Protein 3KSX (pdb70)

Secondary structure (DSSP, 8-state):
----SEEEEEEETT-HHHHHHHHHTHHHHH-TTSEEEEEEESSHHHHHHHHHTTS-SEEEEESHHHHHHHHTT--EEEEEEE---GGGEEEEEETT-S--SGGGGTT-EEEE-TTSHHHHHHHHHHHHTT--GGGSEEEE--HHHHHHHHHTT--SEEEEETTHHHHHHHTTSEEEEEESTTS----EEEEEEHHHHHHTHHHHHHHHHHHHHHHHHHHHTHHHHHHHHHHHH---HHHHHHHHHT------BPPPHHHHHHHHHHHHHHHHTTSSSS----GGGB---

Structure (mmCIF, N/CA/C/O backbone):
data_3KSX
#
_entry.id   3KSX
#
_cell.length_a   31.042
_cell.length_b   86.446
_cell.length_c   47.015
_cell.angle_alpha   90.00
_cell.angle_beta   97.76
_cell.angle_gamma   90.00
#
_symmetry.space_group_name_H-M   'P 1 21 1'
#
loop_
_entity.id
_entity.type
_entity.pdbx_description
1 polymer 'Nitrate transport protein'
2 non-polymer '3[N-MORPHOLINO]PROPANE SULFONIC ACID'
3 non-polymer 'SULFATE ION'
4 water water
#
loop_
_atom_site.group_PDB
_atom_site.id
_atom_site.type_symbol
_atom_site.label_atom_id
_atom_site.label_alt_id
_atom_site.label_comp_id
_atom_site.label_asym_id
_atom_site.label_entity_id
_atom_site.label_seq_id
_atom_site.pdbx_PDB_ins_code
_atom_site.Cartn_x
_atom_site.Cartn_y
_atom_site.Cartn_z
_atom_site.occupancy
_atom_site.B_iso_or_equiv
_atom_site.auth_seq_id
_atom_site.auth_comp_id
_atom_site.auth_asym_id
_atom_site.auth_atom_id
_atom_site.pdbx_PDB_model_num
ATOM 1 N N . ALA A 1 25 ? 16.649 -21.564 28.017 1.00 58.68 25 ALA A N 1
ATOM 2 C CA . ALA A 1 25 ? 18.068 -21.247 27.674 1.00 58.47 25 ALA A CA 1
ATOM 3 C C . ALA A 1 25 ? 18.420 -19.726 27.643 1.00 58.12 25 ALA A C 1
ATOM 4 O O . ALA A 1 25 ? 17.824 -18.900 28.375 1.00 58.04 25 ALA A O 1
ATOM 6 N N . ALA A 1 26 ? 19.413 -19.397 26.809 1.00 57.06 26 ALA A N 1
ATOM 7 C CA . ALA A 1 26 ? 19.911 -18.033 26.570 1.00 55.33 26 ALA A CA 1
ATOM 8 C C . ALA A 1 26 ? 18.917 -17.109 25.796 1.00 53.72 26 ALA A C 1
ATOM 9 O O . ALA A 1 26 ? 17.784 -17.511 25.460 1.00 53.60 26 ALA A O 1
ATOM 11 N N . GLU A 1 27 ? 19.345 -15.856 25.596 1.00 51.05 27 GLU A N 1
ATOM 12 C CA . GLU A 1 27 ? 18.772 -14.906 24.637 1.00 47.82 27 GLU A CA 1
ATOM 13 C C . GLU A 1 27 ? 19.978 -14.472 23.805 1.00 45.14 27 GLU A C 1
ATOM 14 O O . GLU A 1 27 ? 21.118 -14.691 24.209 1.00 45.08 27 GLU A O 1
ATOM 20 N N . PRO A 1 28 ? 19.760 -13.885 22.631 1.00 41.97 28 PRO A N 1
ATOM 21 C CA . PRO A 1 28 ? 20.943 -13.650 21.808 1.00 40.03 28 PRO A CA 1
ATOM 22 C C . PRO A 1 28 ? 21.882 -12.587 22.347 1.00 38.16 28 PRO A C 1
ATOM 23 O O . PRO A 1 28 ? 21.479 -11.759 23.170 1.00 37.13 28 PRO A O 1
ATOM 27 N N . ALA A 1 29 ? 23.129 -12.619 21.867 1.00 36.15 29 ALA A N 1
ATOM 28 C CA . ALA A 1 29 ? 24.127 -11.617 22.231 1.00 34.72 29 ALA A CA 1
ATOM 29 C C . ALA A 1 29 ? 23.721 -10.247 21.661 1.00 34.33 29 ALA A C 1
ATOM 30 O O . ALA A 1 29 ? 23.950 -9.202 22.295 1.00 31.51 29 ALA A O 1
ATOM 32 N N . GLN A 1 30 ? 23.097 -10.257 20.478 1.00 33.10 30 GLN A N 1
ATOM 33 C CA . GLN A 1 30 ? 22.867 -9.011 19.773 1.00 31.68 30 GLN A CA 1
ATOM 34 C C . GLN A 1 30 ? 21.576 -9.118 18.913 1.00 31.07 30 GLN A C 1
ATOM 35 O O . GLN A 1 30 ? 21.223 -10.211 18.426 1.00 30.40 30 GLN A O 1
ATOM 41 N N . LEU A 1 31 ? 20.891 -7.986 18.742 1.00 28.85 31 LEU A N 1
ATOM 42 C CA . LEU A 1 31 ? 19.775 -7.886 17.799 1.00 27.51 31 LEU A CA 1
ATOM 43 C C . LEU A 1 31 ? 20.047 -6.631 16.997 1.00 27.17 31 LEU A C 1
ATOM 44 O O . LEU A 1 31 ? 19.944 -5.521 17.549 1.00 27.78 31 LEU A O 1
ATOM 49 N N . ARG A 1 32 ? 20.415 -6.778 15.721 1.00 24.97 32 ARG A N 1
ATOM 50 C CA . ARG A 1 32 ? 20.594 -5.647 14.846 1.00 23.99 32 ARG A CA 1
ATOM 51 C C . ARG A 1 32 ? 19.290 -5.578 14.056 1.00 23.27 32 ARG A C 1
ATOM 52 O O . ARG A 1 32 ? 19.017 -6.507 13.268 1.00 21.16 32 ARG A O 1
ATOM 60 N N . ILE A 1 33 ? 18.446 -4.587 14.406 1.00 22.19 33 ILE A N 1
ATOM 61 C CA . ILE A 1 33 ? 17.070 -4.499 13.875 1.00 22.50 33 ILE A CA 1
ATOM 62 C C . ILE A 1 33 ? 16.916 -3.299 12.930 1.00 22.17 33 ILE A C 1
ATOM 63 O O . ILE A 1 33 ? 17.345 -2.183 13.232 1.00 23.17 33 ILE A O 1
ATOM 68 N N . GLY A 1 34 ? 16.402 -3.531 11.731 1.00 22.13 34 GLY A N 1
ATOM 69 C CA . GLY A 1 34 ? 16.205 -2.442 10.831 1.00 20.20 34 GLY A CA 1
ATOM 70 C C . GLY A 1 34 ? 14.842 -1.778 10.958 1.00 22.90 34 GLY A C 1
ATOM 71 O O . GLY A 1 34 ? 13.833 -2.416 11.260 1.00 22.73 34 GLY A O 1
ATOM 72 N N . TYR A 1 35 ? 14.835 -0.473 10.689 1.00 22.35 35 TYR A N 1
ATOM 73 C CA . TYR A 1 35 ? 13.614 0.280 10.750 1.00 24.65 35 TYR A CA 1
ATOM 74 C C . TYR A 1 35 ? 13.657 1.436 9.751 1.00 24.54 35 TYR A C 1
ATOM 75 O O . TYR A 1 35 ? 14.699 1.681 9.171 1.00 24.83 35 TYR A O 1
ATOM 84 N N . GLN A 1 36 ? 12.482 2.029 9.499 1.00 23.83 36 GLN A N 1
ATOM 85 C CA . GLN A 1 36 ? 12.255 3.137 8.612 1.00 24.03 36 GLN A CA 1
ATOM 86 C C . GLN A 1 36 ? 11.742 4.247 9.512 1.00 25.38 36 GLN A C 1
ATOM 87 O O . GLN A 1 36 ? 10.844 4.013 10.297 1.00 27.91 36 GLN A O 1
ATOM 93 N N . LYS A 1 37 ? 12.333 5.434 9.398 1.00 27.94 37 LYS A N 1
ATOM 94 C CA . LYS A 1 37 ? 11.870 6.626 10.158 1.00 31.16 37 LYS A CA 1
ATOM 95 C C . LYS A 1 37 ? 10.384 6.938 9.988 1.00 32.96 37 LYS A C 1
ATOM 96 O O . LYS A 1 37 ? 9.721 7.432 10.933 1.00 34.28 37 LYS A O 1
ATOM 102 N N . ALA A 1 38 ? 9.830 6.623 8.832 1.00 32.60 38 ALA A N 1
ATOM 103 C CA . ALA A 1 38 ? 8.392 6.772 8.633 1.00 36.18 38 ALA A CA 1
ATOM 104 C C . ALA A 1 38 ? 7.488 6.082 9.656 1.00 37.32 38 ALA A C 1
ATOM 105 O O . ALA A 1 38 ? 6.340 6.537 9.910 1.00 38.66 38 ALA A O 1
ATOM 107 N N . VAL A 1 39 ? 7.964 4.963 10.208 1.00 37.05 39 VAL A N 1
ATOM 108 C CA . VAL A 1 39 ? 7.132 4.116 11.051 1.00 36.38 39 VAL A CA 1
ATOM 109 C C . VAL A 1 39 ? 7.315 4.684 12.436 1.00 36.30 39 VAL A C 1
ATOM 110 O O . VAL A 1 39 ? 8.285 4.313 13.146 1.00 35.90 39 VAL A O 1
ATOM 114 N N . SER A 1 40 ? 6.404 5.625 12.756 1.00 36.48 40 SER A N 1
ATOM 115 C CA . SER A 1 40 ? 6.303 6.334 14.034 1.00 37.16 40 SER A CA 1
ATOM 116 C C . SER A 1 40 ? 6.412 5.411 15.256 1.00 37.20 40 SER A C 1
ATOM 117 O O . SER A 1 40 ? 7.090 5.752 16.245 1.00 37.16 40 SER A O 1
ATOM 120 N N . SER A 1 41 ? 5.831 4.214 15.164 1.00 35.98 41 SER A N 1
ATOM 121 C CA . SER A 1 41 ? 5.908 3.323 16.339 1.00 36.43 41 SER A CA 1
ATOM 122 C C . SER A 1 41 ? 7.337 2.809 16.631 1.00 35.35 41 SER A C 1
ATOM 123 O O . SER A 1 41 ? 7.737 2.717 17.806 1.00 32.97 41 SER A O 1
ATOM 126 N N . LEU A 1 42 ? 8.128 2.564 15.566 1.00 34.58 42 LEU A N 1
ATOM 127 C CA . LEU A 1 42 ? 9.481 2.020 15.769 1.00 34.18 42 LEU A CA 1
ATOM 128 C C . LEU A 1 42 ? 10.403 3.099 16.239 1.00 33.03 42 LEU A C 1
ATOM 129 O O . LEU A 1 42 ? 11.324 2.848 17.039 1.00 31.97 42 LEU A O 1
ATOM 134 N N . VAL A 1 43 ? 10.205 4.304 15.691 1.00 34.02 43 VAL A N 1
ATOM 135 C CA . VAL A 1 43 ? 10.870 5.515 16.202 1.00 34.74 43 VAL A CA 1
ATOM 136 C C . VAL A 1 43 ? 10.604 5.661 17.708 1.00 35.24 43 VAL A C 1
ATOM 137 O O . VAL A 1 43 ? 11.562 5.896 18.482 1.00 34.65 43 VAL A O 1
ATOM 141 N N . LEU A 1 44 ? 9.345 5.499 18.149 1.00 34.19 44 LEU A N 1
ATOM 142 C CA . LEU A 1 44 ? 9.065 5.570 19.587 1.00 34.57 44 LEU A CA 1
ATOM 143 C C . LEU A 1 44 ? 9.710 4.443 20.360 1.00 34.34 44 LEU A C 1
ATOM 144 O O . LEU A 1 44 ? 10.276 4.694 21.417 1.00 35.39 44 LEU A O 1
ATOM 149 N N . ALA A 1 45 ? 9.601 3.217 19.856 1.00 33.60 45 ALA A N 1
ATOM 150 C CA . ALA A 1 45 ? 10.313 2.102 20.482 1.00 33.55 45 ALA A CA 1
ATOM 151 C C . ALA A 1 45 ? 11.794 2.387 20.630 1.00 32.44 45 ALA A C 1
ATOM 152 O O . ALA A 1 45 ? 12.350 2.164 21.682 1.00 34.51 45 ALA A O 1
ATOM 154 N N . LYS A 1 46 ? 12.424 2.876 19.573 1.00 33.14 46 LYS A N 1
ATOM 155 C CA . LYS A 1 46 ? 13.819 3.264 19.610 1.00 34.32 46 LYS A CA 1
ATOM 156 C C . LYS A 1 46 ? 14.053 4.325 20.709 1.00 35.16 46 LYS A C 1
ATOM 157 O O . LYS A 1 46 ? 14.882 4.121 21.599 1.00 34.90 46 LYS A O 1
ATOM 163 N N . GLN A 1 47 ? 13.304 5.421 20.698 1.00 36.31 47 GLN A N 1
ATOM 164 C CA . GLN A 1 47 ? 13.645 6.506 21.582 1.00 37.69 47 GLN A CA 1
ATOM 165 C C . GLN A 1 47 ? 13.315 6.174 23.029 1.00 36.55 47 GLN A C 1
ATOM 166 O O . GLN A 1 47 ? 14.050 6.624 23.946 1.00 38.53 47 GLN A O 1
ATOM 172 N N . HIS A 1 48 ? 12.268 5.381 23.233 1.00 35.44 48 HIS A N 1
ATOM 173 C CA . HIS A 1 48 ? 11.863 4.953 24.587 1.00 35.95 48 HIS A CA 1
ATOM 174 C C . HIS A 1 48 ? 12.645 3.798 25.165 1.00 33.36 48 HIS A C 1
ATOM 175 O O . HIS A 1 48 ? 12.429 3.385 26.334 1.00 33.42 48 HIS A O 1
ATOM 182 N N . ARG A 1 49 ? 13.531 3.259 24.344 1.00 31.99 49 ARG A N 1
ATOM 183 C CA . ARG A 1 49 ? 14.373 2.116 24.696 1.00 30.58 49 ARG A CA 1
ATOM 184 C C . ARG A 1 49 ? 13.588 0.917 25.206 1.00 31.18 49 ARG A C 1
ATOM 185 O O . ARG A 1 49 ? 13.999 0.300 26.151 1.00 30.55 49 ARG A O 1
ATOM 193 N N . LEU A 1 50 ? 12.487 0.574 24.540 1.00 29.37 50 LEU A N 1
ATOM 194 C CA . LEU A 1 50 ? 11.583 -0.516 24.994 1.00 29.74 50 LEU A CA 1
ATOM 195 C C . LEU A 1 50 ? 12.248 -1.885 24.959 1.00 29.54 50 LEU A C 1
ATOM 196 O O . LEU A 1 50 ? 12.041 -2.733 25.853 1.00 30.68 50 LEU A O 1
ATOM 201 N N . LEU A 1 51 ? 13.026 -2.103 23.921 1.00 28.18 51 LEU A N 1
ATOM 202 C CA . LEU A 1 51 ? 13.654 -3.406 23.711 1.00 27.92 51 LEU A CA 1
ATOM 203 C C . LEU A 1 51 ? 14.775 -3.532 24.726 1.00 28.80 51 LEU A C 1
ATOM 204 O O . LEU A 1 51 ? 14.949 -4.593 25.299 1.00 27.13 51 LEU A O 1
ATOM 209 N N . GLU A 1 52 ? 15.527 -2.448 24.911 1.00 29.67 52 GLU A N 1
ATOM 210 C CA . GLU A 1 52 ? 16.675 -2.442 25.835 1.00 30.35 52 GLU A CA 1
ATOM 211 C C . GLU A 1 52 ? 16.181 -2.675 27.224 1.00 31.21 52 GLU A C 1
ATOM 212 O O . GLU A 1 52 ? 16.711 -3.525 27.929 1.00 33.69 52 GLU A O 1
ATOM 218 N N . GLN A 1 53 ? 15.093 -2.037 27.589 1.00 31.71 53 GLN A N 1
ATOM 219 C CA . GLN A 1 53 ? 14.478 -2.325 28.875 1.00 33.83 53 GLN A CA 1
ATOM 220 C C . GLN A 1 53 ? 14.037 -3.780 29.053 1.00 33.93 53 GLN A C 1
ATOM 221 O O . GLN A 1 53 ? 14.217 -4.362 30.125 1.00 34.72 53 GLN A O 1
ATOM 227 N N . ARG A 1 54 ? 13.484 -4.385 28.003 1.00 33.13 54 ARG A N 1
ATOM 228 C CA . ARG A 1 54 ? 13.011 -5.765 28.056 1.00 32.17 54 ARG A CA 1
ATOM 229 C C . ARG A 1 54 ? 14.148 -6.843 28.033 1.00 32.36 54 ARG A C 1
ATOM 230 O O . ARG A 1 54 ? 14.045 -7.933 28.625 1.00 31.09 54 ARG A O 1
ATOM 238 N N . PHE A 1 55 ? 15.235 -6.546 27.367 1.00 31.68 55 PHE A N 1
ATOM 239 C CA . PHE A 1 55 ? 16.234 -7.553 27.093 1.00 32.78 55 PHE A CA 1
ATOM 240 C C . PHE A 1 55 ? 17.618 -7.010 27.475 1.00 32.57 55 PHE A C 1
ATOM 241 O O . PHE A 1 55 ? 18.442 -6.726 26.614 1.00 33.04 55 PHE A O 1
ATOM 249 N N . PRO A 1 56 ? 17.883 -6.888 28.786 1.00 33.20 56 PRO A N 1
ATOM 250 C CA . PRO A 1 56 ? 19.072 -6.270 29.322 1.00 33.17 56 PRO A CA 1
ATOM 251 C C . PRO A 1 56 ? 20.381 -6.987 28.935 1.00 32.91 56 PRO A C 1
ATOM 252 O O . PRO A 1 56 ? 21.436 -6.364 28.904 1.00 33.06 56 PRO A O 1
ATOM 256 N N . ARG A 1 57 ? 20.295 -8.282 28.645 1.00 33.35 57 ARG A N 1
ATOM 257 C CA . ARG A 1 57 ? 21.447 -9.077 28.235 1.00 34.57 57 ARG A CA 1
ATOM 258 C C . ARG A 1 57 ? 21.698 -9.125 26.696 1.00 34.64 57 ARG A C 1
ATOM 259 O O . ARG A 1 57 ? 22.558 -9.860 26.211 1.00 36.12 57 ARG A O 1
ATOM 267 N N . THR A 1 58 ? 20.938 -8.329 25.943 1.00 32.33 58 THR A N 1
ATOM 268 C CA . THR A 1 58 ? 21.033 -8.293 24.492 1.00 29.50 58 THR A CA 1
ATOM 269 C C . THR A 1 58 ? 21.405 -6.876 24.038 1.00 28.97 58 THR A C 1
ATOM 270 O O . THR A 1 58 ? 20.796 -5.882 24.450 1.00 29.10 58 THR A O 1
ATOM 274 N N . LYS A 1 59 ? 22.440 -6.760 23.224 1.00 28.44 59 LYS A N 1
ATOM 275 C CA . LYS A 1 59 ? 22.839 -5.463 22.687 1.00 28.90 59 LYS A CA 1
ATOM 276 C C . LYS A 1 59 ? 21.841 -5.199 21.555 1.00 30.28 59 LYS A C 1
ATOM 277 O O . LYS A 1 59 ? 21.785 -5.996 20.602 1.00 30.79 59 LYS A O 1
ATOM 283 N N . ILE A 1 60 ? 21.082 -4.118 21.665 1.00 29.53 60 ILE A N 1
ATOM 284 C CA . ILE A 1 60 ? 20.109 -3.768 20.628 1.00 29.13 60 ILE A CA 1
ATOM 285 C C . ILE A 1 60 ? 20.699 -2.667 19.832 1.00 30.08 60 ILE A C 1
ATOM 286 O O . ILE A 1 60 ? 21.079 -1.629 20.386 1.00 28.73 60 ILE A O 1
ATOM 291 N N . THR A 1 61 ? 20.763 -2.870 18.519 1.00 29.37 61 THR A N 1
ATOM 292 C CA . THR A 1 61 ? 21.270 -1.891 17.610 1.00 26.77 61 THR A CA 1
ATOM 293 C C . THR A 1 61 ? 20.216 -1.614 16.482 1.00 28.17 61 THR A C 1
ATOM 294 O O . THR A 1 61 ? 19.964 -2.486 15.595 1.00 26.51 61 THR A O 1
ATOM 298 N N . TRP A 1 62 ? 19.667 -0.395 16.503 1.00 27.91 62 TRP A N 1
ATOM 299 C CA . TRP A 1 62 ? 18.683 0.021 15.485 1.00 27.33 62 TRP A CA 1
ATOM 300 C C . TRP A 1 62 ? 19.425 0.578 14.310 1.00 27.24 62 TRP A C 1
ATOM 301 O O . TRP A 1 62 ? 20.339 1.382 14.473 1.00 29.07 62 TRP A O 1
ATOM 312 N N . VAL A 1 63 ? 19.011 0.223 13.109 1.00 24.61 63 VAL A N 1
ATOM 313 C CA . VAL A 1 63 ? 19.704 0.647 11.907 1.00 24.33 63 VAL A CA 1
ATOM 314 C C . VAL A 1 63 ? 18.621 1.196 10.968 1.00 24.55 63 VAL A C 1
ATOM 315 O O . VAL A 1 63 ? 17.733 0.471 10.547 1.00 24.33 63 VAL A O 1
ATOM 319 N N . GLU A 1 64 ? 18.706 2.486 10.608 1.00 24.00 64 GLU A N 1
ATOM 320 C CA . GLU A 1 64 ? 17.739 3.094 9.735 1.00 22.80 64 GLU A CA 1
ATOM 321 C C . GLU A 1 64 ? 17.953 2.857 8.225 1.00 24.82 64 GLU A C 1
ATOM 322 O O . GLU A 1 64 ? 19.110 2.870 7.778 1.00 23.86 64 GLU A O 1
ATOM 328 N N . PHE A 1 65 ? 16.859 2.628 7.473 1.00 22.40 65 PHE A N 1
ATOM 329 C CA . PHE A 1 65 ? 16.826 2.494 6.000 1.00 22.04 65 PHE A CA 1
ATOM 330 C C . PHE A 1 65 ? 15.850 3.486 5.401 1.00 21.78 65 PHE A C 1
ATOM 331 O O . PHE A 1 65 ? 14.828 3.835 6.075 1.00 22.15 65 PHE A O 1
ATOM 339 N N . PRO A 1 66 ? 16.137 3.971 4.153 1.00 21.77 66 PRO A N 1
ATOM 340 C CA . PRO A 1 66 ? 15.263 4.927 3.443 1.00 22.77 66 PRO A CA 1
ATOM 341 C C . PRO A 1 66 ? 13.856 4.360 3.150 1.00 22.00 66 PRO A C 1
ATOM 342 O O . PRO A 1 66 ? 12.871 5.085 3.201 1.00 22.96 66 PRO A O 1
ATOM 346 N N . ALA A 1 67 ? 13.786 3.061 2.931 1.00 21.86 67 ALA A N 1
ATOM 347 C CA . ALA A 1 67 ? 12.542 2.381 2.585 1.00 21.31 67 ALA A CA 1
ATOM 348 C C . ALA A 1 67 ? 12.788 0.873 2.711 1.00 20.35 67 ALA A C 1
ATOM 349 O O . ALA A 1 67 ? 13.836 0.440 3.141 1.00 20.53 67 ALA A O 1
ATOM 351 N N . GLY A 1 68 ? 11.765 0.077 2.390 1.00 20.62 68 GLY A N 1
ATOM 352 C CA . GLY A 1 68 ? 11.757 -1.389 2.621 1.00 20.28 68 GLY A CA 1
ATOM 353 C C . GLY A 1 68 ? 12.685 -2.206 1.766 1.00 22.29 68 GLY A C 1
ATOM 354 O O . GLY A 1 68 ? 13.319 -3.137 2.276 1.00 23.09 68 GLY A O 1
ATOM 355 N N . PRO A 1 69 ? 12.783 -1.896 0.444 1.00 21.13 69 PRO A N 1
ATOM 356 C CA . PRO A 1 69 ? 13.669 -2.696 -0.396 1.00 22.77 69 PRO A CA 1
ATOM 357 C C . PRO A 1 69 ? 15.147 -2.611 0.072 1.00 20.40 69 PRO A C 1
ATOM 358 O O . PRO A 1 69 ? 15.801 -3.596 0.080 1.00 21.03 69 PRO A O 1
ATOM 362 N N . GLN A 1 70 ? 15.526 -1.442 0.584 1.00 19.13 70 GLN A N 1
ATOM 363 C CA . GLN A 1 70 ? 16.860 -1.165 1.104 1.00 19.02 70 GLN A CA 1
ATOM 364 C C . GLN A 1 70 ? 17.135 -2.036 2.299 1.00 20.70 70 GLN A C 1
ATOM 365 O O . GLN A 1 70 ? 18.204 -2.712 2.385 1.00 21.90 70 GLN A O 1
ATOM 371 N N . LEU A 1 71 ? 16.152 -2.038 3.209 1.00 20.60 71 LEU A N 1
ATOM 372 C CA . LEU A 1 71 ? 16.138 -2.816 4.437 1.00 22.07 71 LEU A CA 1
ATOM 373 C C . LEU A 1 71 ? 16.180 -4.295 4.161 1.00 22.22 71 LEU A C 1
ATOM 374 O O . LEU A 1 71 ? 16.926 -5.009 4.848 1.00 21.02 71 LEU A O 1
ATOM 379 N N . LEU A 1 72 ? 15.441 -4.752 3.137 1.00 21.25 72 LEU A N 1
ATOM 380 C CA . LEU A 1 72 ? 15.567 -6.175 2.733 1.00 21.48 72 LEU A CA 1
ATOM 381 C C . LEU A 1 72 ? 16.910 -6.593 2.066 1.00 21.02 72 LEU A C 1
ATOM 382 O O . LEU A 1 72 ? 17.429 -7.713 2.278 1.00 22.31 72 LEU A O 1
ATOM 387 N N . GLU A 1 73 ? 17.535 -5.694 1.354 1.00 20.27 73 GLU A N 1
ATOM 388 C CA . GLU A 1 73 ? 18.807 -6.032 0.756 1.00 22.69 73 GLU A CA 1
ATOM 389 C C . GLU A 1 73 ? 19.802 -6.217 1.886 1.00 20.65 73 GLU A C 1
ATOM 390 O O . GLU A 1 73 ? 20.668 -7.080 1.818 1.00 20.05 73 GLU A O 1
ATOM 396 N N . ALA A 1 74 ? 19.712 -5.368 2.887 1.00 20.03 74 ALA A N 1
ATOM 397 C CA . ALA A 1 74 ? 20.554 -5.534 4.127 1.00 21.48 74 ALA A CA 1
ATOM 398 C C . ALA A 1 74 ? 20.249 -6.823 4.861 1.00 21.82 74 ALA A C 1
ATOM 399 O O . ALA A 1 74 ? 21.148 -7.470 5.403 1.00 21.50 74 ALA A O 1
ATOM 401 N N . LEU A 1 75 ? 18.983 -7.204 5.006 1.00 23.45 75 LEU A N 1
ATOM 402 C CA . LEU A 1 75 ? 18.704 -8.472 5.699 1.00 22.34 75 LEU A CA 1
ATOM 403 C C . LEU A 1 75 ? 19.351 -9.596 4.925 1.00 24.01 75 LEU A C 1
ATOM 404 O O . LEU A 1 75 ? 19.805 -10.596 5.546 1.00 23.59 75 LEU A O 1
ATOM 409 N N . ASN A 1 76 ? 19.395 -9.469 3.577 1.00 21.27 76 ASN A N 1
AT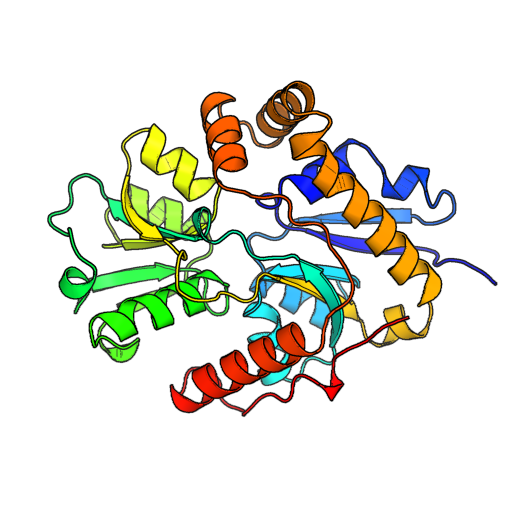OM 410 C CA . ASN A 1 76 ? 19.841 -10.598 2.768 1.00 24.04 76 ASN A CA 1
ATOM 411 C C . ASN A 1 76 ? 21.326 -10.811 2.914 1.00 23.38 76 ASN A C 1
ATOM 412 O O . ASN A 1 76 ? 21.791 -11.949 2.875 1.00 23.13 76 ASN A O 1
ATOM 417 N N . VAL A 1 77 ? 22.088 -9.718 3.054 1.00 22.24 77 VAL A N 1
ATOM 418 C CA . VAL A 1 77 ? 23.529 -9.836 3.310 1.00 24.41 77 VAL A CA 1
ATOM 419 C C . VAL A 1 77 ? 23.880 -9.959 4.799 1.00 25.41 77 VAL A C 1
ATOM 420 O O . VAL A 1 77 ? 25.072 -9.899 5.178 1.00 27.98 77 VAL A O 1
ATOM 424 N N . GLY A 1 78 ? 22.898 -10.113 5.680 1.00 23.67 78 GLY A N 1
ATOM 425 C CA . GLY A 1 78 ? 23.283 -10.182 7.118 1.00 21.78 78 GLY A CA 1
ATOM 426 C C . GLY A 1 78 ? 23.601 -8.928 7.935 1.00 23.80 78 GLY A C 1
ATOM 427 O O . GLY A 1 78 ? 24.046 -9.076 9.099 1.00 23.92 78 GLY A O 1
ATOM 428 N N . SER A 1 79 ? 23.356 -7.721 7.378 1.00 22.09 79 SER A N 1
ATOM 429 C CA . SER A 1 79 ? 23.648 -6.422 7.994 1.00 24.23 79 SER A CA 1
ATOM 430 C C . SER A 1 79 ? 22.656 -6.216 9.153 1.00 23.41 79 SER A C 1
ATOM 431 O O . SER A 1 79 ? 22.898 -5.422 10.057 1.00 24.69 79 SER A O 1
ATOM 434 N N . ILE A 1 80 ? 21.487 -6.847 9.045 1.00 22.77 80 ILE A N 1
ATOM 435 C CA . ILE A 1 80 ? 20.479 -6.848 10.126 1.00 20.21 80 ILE A CA 1
ATOM 436 C C . ILE A 1 80 ? 19.900 -8.258 10.130 1.00 21.74 80 ILE A C 1
ATOM 437 O O . ILE A 1 80 ? 20.042 -8.979 9.149 1.00 22.01 80 ILE A O 1
ATOM 442 N N . ASP A 1 81 ? 19.133 -8.598 11.134 1.00 19.86 81 ASP A N 1
ATOM 443 C CA A ASP A 1 81 ? 18.564 -9.922 11.258 0.50 21.11 81 ASP A CA 1
ATOM 444 C CA B ASP A 1 81 ? 18.570 -9.934 11.184 0.50 21.05 81 ASP A CA 1
ATOM 445 C C . ASP A 1 81 ? 17.043 -9.883 11.395 1.00 21.29 81 ASP A C 1
ATOM 446 O O . ASP A 1 81 ? 16.384 -10.914 11.346 1.00 21.06 81 ASP A O 1
ATOM 455 N N . LEU A 1 82 ? 16.499 -8.670 11.605 1.00 21.25 82 LEU A N 1
ATOM 456 C CA . LEU A 1 82 ? 15.082 -8.438 11.780 1.00 22.09 82 LEU A CA 1
ATOM 457 C C . LEU A 1 82 ? 14.752 -7.040 11.277 1.00 21.99 82 LEU A C 1
ATOM 458 O O . LEU A 1 82 ? 15.557 -6.103 11.487 1.00 21.63 82 LEU A O 1
ATOM 463 N N . GLY A 1 83 ? 13.606 -6.850 10.620 1.00 20.86 83 GLY A N 1
ATOM 464 C CA . GLY A 1 83 ? 13.263 -5.471 10.198 1.00 21.31 83 GLY A CA 1
ATOM 465 C C . GLY A 1 83 ? 11.831 -5.370 9.704 1.00 20.59 83 GLY A C 1
ATOM 466 O O . GLY A 1 83 ? 11.224 -6.398 9.366 1.00 22.41 83 GLY A O 1
ATOM 467 N N . GLY A 1 84 ? 11.282 -4.143 9.708 1.00 20.03 84 GLY A N 1
ATOM 468 C CA . GLY A 1 84 ? 9.904 -3.921 9.267 1.00 20.13 84 GLY A CA 1
ATOM 469 C C . GLY A 1 84 ? 9.814 -3.350 7.886 1.00 19.87 84 GLY A C 1
ATOM 470 O O . GLY A 1 84 ? 10.531 -2.374 7.543 1.00 18.57 84 GLY A O 1
ATOM 471 N N . ALA A 1 85 ? 8.882 -3.844 7.108 1.00 20.86 85 ALA A N 1
ATOM 472 C CA . ALA A 1 85 ? 8.729 -3.293 5.752 1.00 20.68 85 ALA A CA 1
ATOM 473 C C . ALA A 1 85 ? 7.299 -3.467 5.312 1.00 23.16 85 ALA A C 1
ATOM 474 O O . ALA A 1 85 ? 6.523 -4.197 5.973 1.00 23.56 85 ALA A O 1
ATOM 476 N N . GLY A 1 86 ? 6.989 -2.869 4.158 1.00 22.20 86 GLY A N 1
ATOM 477 C CA . GLY A 1 86 ? 5.703 -3.035 3.407 1.00 20.85 86 GLY A CA 1
ATOM 478 C C . GLY A 1 86 ? 5.442 -4.473 2.937 1.00 21.72 86 GLY A C 1
ATOM 479 O O . GLY A 1 86 ? 6.242 -5.356 3.115 1.00 20.73 86 GLY A O 1
ATOM 480 N N . ASP A 1 87 ? 4.335 -4.691 2.247 1.00 22.34 87 ASP A N 1
ATOM 481 C CA . ASP A 1 87 ? 3.986 -6.030 1.833 1.00 22.07 87 ASP A CA 1
ATOM 482 C C . ASP A 1 87 ? 4.828 -6.439 0.588 1.00 21.26 87 ASP A C 1
ATOM 483 O O . ASP A 1 87 ? 5.217 -7.607 0.385 1.00 20.58 87 ASP A O 1
ATOM 488 N N . ILE A 1 88 ? 5.200 -5.451 -0.221 1.00 20.41 88 ILE A N 1
ATOM 489 C CA . ILE A 1 88 ? 5.956 -5.717 -1.483 1.00 20.20 88 ILE A CA 1
ATOM 490 C C . ILE A 1 88 ? 7.449 -6.016 -1.385 1.00 21.22 88 ILE A C 1
ATOM 491 O O . ILE A 1 88 ? 7.943 -6.918 -2.162 1.00 18.65 88 ILE A O 1
ATOM 496 N N . PRO A 1 89 ? 8.177 -5.328 -0.465 1.00 19.35 89 PRO A N 1
ATOM 497 C CA . PRO A 1 89 ? 9.634 -5.595 -0.416 1.00 20.90 89 PRO A CA 1
ATOM 498 C C . PRO A 1 89 ? 10.017 -7.095 -0.262 1.00 19.76 89 PRO A C 1
ATOM 499 O O . PRO A 1 89 ? 10.872 -7.597 -1.040 1.00 19.59 89 PRO A O 1
ATOM 503 N N . PRO A 1 90 ? 9.358 -7.830 0.654 1.00 20.69 90 PRO A N 1
ATOM 504 C CA . PRO A 1 90 ? 9.723 -9.221 0.778 1.00 22.18 90 PRO A CA 1
ATOM 505 C C . PRO A 1 90 ? 9.433 -10.066 -0.440 1.00 22.06 90 PRO A C 1
ATOM 506 O O . PRO A 1 90 ? 10.126 -11.052 -0.656 1.00 25.06 90 PRO A O 1
ATOM 510 N N . LEU A 1 91 ? 8.410 -9.703 -1.227 1.00 21.81 91 LEU A N 1
ATOM 511 C CA . LEU A 1 91 ? 8.084 -10.418 -2.451 1.00 22.34 91 LEU A CA 1
ATOM 512 C C . LEU A 1 91 ? 9.245 -10.227 -3.430 1.00 23.14 91 LEU A C 1
ATOM 513 O O . LEU A 1 91 ? 9.728 -11.157 -4.089 1.00 22.87 91 LEU A O 1
ATOM 518 N N . PHE A 1 92 ? 9.715 -8.991 -3.518 1.00 23.59 92 PHE A N 1
ATOM 519 C CA . PHE A 1 92 ? 10.858 -8.772 -4.420 1.00 24.05 92 PHE A CA 1
ATOM 520 C C . PHE A 1 92 ? 12.076 -9.476 -3.902 1.00 25.75 92 PHE A C 1
ATOM 521 O O . PHE A 1 92 ? 12.801 -9.987 -4.676 1.00 25.47 92 PHE A O 1
ATOM 529 N N . ALA A 1 93 ? 12.347 -9.456 -2.593 1.00 24.18 93 ALA A N 1
ATOM 530 C CA . ALA A 1 93 ? 13.483 -10.216 -2.021 1.00 25.48 93 ALA A CA 1
ATOM 531 C C . ALA A 1 93 ? 13.427 -11.735 -2.235 1.00 26.33 93 ALA A C 1
ATOM 532 O O . ALA A 1 93 ? 14.423 -12.305 -2.681 1.00 27.03 93 ALA A O 1
ATOM 534 N N . GLN A 1 94 ? 12.266 -12.378 -1.961 1.00 25.02 94 GLN A N 1
ATOM 535 C CA . GLN A 1 94 ? 12.005 -13.800 -2.305 1.00 25.73 94 GLN A CA 1
ATOM 536 C C . GLN A 1 94 ? 12.227 -14.080 -3.778 1.00 27.18 94 GLN A C 1
ATOM 537 O O . GLN A 1 94 ? 12.912 -15.075 -4.141 1.00 27.36 94 GLN A O 1
ATOM 543 N N . ALA A 1 95 ? 11.676 -13.258 -4.663 1.00 27.43 95 ALA A N 1
ATOM 544 C CA . ALA A 1 95 ? 11.910 -13.427 -6.099 1.00 28.83 95 ALA A CA 1
ATOM 545 C C . ALA A 1 95 ? 13.380 -13.451 -6.508 1.00 31.48 95 ALA A C 1
ATOM 546 O O . ALA A 1 95 ? 13.761 -14.110 -7.503 1.00 31.70 95 ALA A O 1
ATOM 548 N N . ALA A 1 96 ? 14.203 -12.700 -5.783 1.00 32.95 96 ALA A N 1
ATOM 549 C CA . ALA A 1 96 ? 15.625 -12.631 -6.080 1.00 33.18 96 ALA A CA 1
ATOM 550 C C . ALA A 1 96 ? 16.373 -13.767 -5.391 1.00 33.71 96 ALA A C 1
ATOM 551 O O . ALA A 1 96 ? 17.581 -13.803 -5.497 1.00 34.72 96 ALA A O 1
ATOM 553 N N . GLY A 1 97 ? 15.658 -14.665 -4.673 1.00 34.15 97 GLY A N 1
ATOM 554 C CA . GLY A 1 97 ? 16.236 -15.808 -3.925 1.00 34.44 97 GLY A CA 1
ATOM 555 C C . GLY A 1 97 ? 16.572 -15.679 -2.429 1.00 34.90 97 GLY A C 1
ATOM 556 O O . GLY A 1 97 ? 17.276 -16.534 -1.864 1.00 35.46 97 GLY A O 1
ATOM 557 N N . ALA A 1 98 ? 16.092 -14.622 -1.769 1.00 33.76 98 A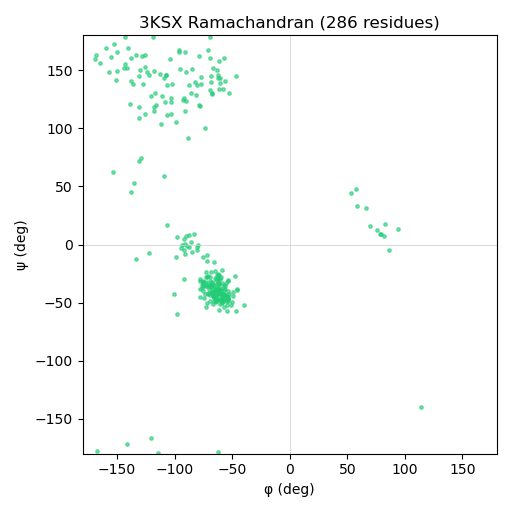LA A N 1
ATOM 558 C CA . ALA A 1 98 ? 16.356 -14.384 -0.331 1.00 33.52 98 ALA A CA 1
ATOM 559 C C . ALA A 1 98 ? 15.631 -15.449 0.494 1.00 34.33 98 ALA A C 1
ATOM 560 O O . ALA A 1 98 ? 14.519 -15.790 0.159 1.00 34.90 98 ALA A O 1
ATOM 562 N N . ASP A 1 99 ? 16.217 -15.879 1.611 1.00 34.42 99 ASP A N 1
ATOM 563 C CA . ASP A 1 99 ? 15.674 -16.943 2.448 1.00 35.05 99 ASP A CA 1
ATOM 564 C C . ASP A 1 99 ? 15.146 -16.381 3.753 1.00 35.08 99 ASP A C 1
ATOM 565 O O . ASP A 1 99 ? 15.603 -16.738 4.865 1.00 38.13 99 ASP A O 1
ATOM 570 N N . LEU A 1 100 ? 14.207 -15.476 3.622 1.00 30.86 100 LEU A N 1
ATOM 571 C CA . LEU A 1 100 ? 13.674 -14.776 4.767 1.00 27.05 100 LEU A CA 1
ATOM 572 C C . LEU A 1 100 ? 12.482 -15.499 5.343 1.00 24.05 100 LEU A C 1
ATOM 573 O O . LEU A 1 100 ? 11.889 -16.347 4.671 1.00 25.94 100 LEU A O 1
ATOM 578 N N . LEU A 1 101 ? 12.085 -15.125 6.573 1.00 22.82 101 LEU A N 1
ATOM 579 C CA . LEU A 1 101 ? 10.843 -15.549 7.112 1.00 21.68 101 LEU A CA 1
ATOM 580 C C . LEU A 1 101 ? 9.954 -14.316 7.371 1.00 21.25 101 LEU A C 1
ATOM 581 O O . LEU A 1 101 ? 10.485 -13.270 7.702 1.00 23.12 101 LEU A O 1
ATOM 586 N N . TYR A 1 102 ? 8.630 -14.477 7.259 1.00 20.70 102 TYR A N 1
ATOM 587 C CA . TYR A 1 102 ? 7.650 -13.480 7.740 1.00 19.92 102 TYR A CA 1
ATOM 588 C C . TYR A 1 102 ? 7.376 -13.894 9.160 1.00 19.83 102 TYR A C 1
ATOM 589 O O . TYR A 1 102 ? 6.911 -14.998 9.350 1.00 22.01 102 TYR A O 1
ATOM 598 N N . VAL A 1 103 ? 7.568 -13.017 10.158 1.00 19.25 103 VAL A N 1
ATOM 599 C CA . VAL A 1 103 ? 7.463 -13.444 11.546 1.00 20.77 103 VAL A CA 1
ATOM 600 C C . VAL A 1 103 ? 6.375 -12.575 12.255 1.00 21.21 103 VAL A C 1
ATOM 601 O O . VAL A 1 103 ? 5.989 -12.797 13.415 1.00 23.69 103 VAL A O 1
ATOM 605 N N . GLY A 1 104 ? 5.883 -11.572 11.559 1.00 23.56 104 GLY A N 1
ATOM 606 C CA . GLY A 1 104 ? 4.870 -10.726 12.142 1.00 21.60 104 GLY A CA 1
ATOM 607 C C . GLY A 1 104 ? 4.166 -9.883 11.111 1.00 24.48 104 GLY A C 1
ATOM 608 O O . GLY A 1 104 ? 4.701 -9.667 10.008 1.00 21.47 104 GLY A O 1
ATOM 609 N N . TRP A 1 105 ? 2.941 -9.467 11.442 1.00 21.69 105 TRP A N 1
ATOM 610 C CA . TRP A 1 105 ? 2.088 -8.741 10.459 1.00 23.57 105 TRP A CA 1
ATOM 611 C C . TRP A 1 105 ? 1.589 -7.438 11.037 1.00 23.80 105 TRP A C 1
ATOM 612 O O . TRP A 1 105 ? 1.195 -7.424 12.220 1.00 23.33 105 TRP A O 1
ATOM 623 N N . VAL A 1 106 ? 1.612 -6.380 10.206 1.00 23.87 106 VAL A N 1
ATOM 624 C CA . VAL A 1 106 ? 1.338 -5.020 10.605 1.00 25.17 106 VAL A CA 1
ATOM 625 C C . VAL A 1 106 ? 0.092 -4.656 9.777 1.00 23.54 106 VAL A C 1
ATOM 626 O O . VAL A 1 106 ? 0.143 -4.662 8.544 1.00 23.40 106 VAL A O 1
ATOM 630 N N . PRO A 1 107 ? -1.050 -4.407 10.423 1.00 24.60 107 PRO A N 1
ATOM 631 C CA . PRO A 1 107 ? -2.214 -4.090 9.607 1.00 24.48 107 PRO A CA 1
ATOM 632 C C . PRO A 1 107 ? -2.080 -2.813 8.723 1.00 24.50 107 PRO A C 1
ATOM 633 O O . PRO A 1 107 ? -1.220 -1.937 8.948 1.00 21.74 107 PRO A O 1
ATOM 637 N N . PRO A 1 108 ? -2.884 -2.737 7.665 1.00 24.09 108 PRO A N 1
ATOM 638 C CA . PRO A 1 108 ? -2.558 -1.678 6.724 1.00 22.90 108 PRO A CA 1
ATOM 639 C C . PRO A 1 108 ? -3.028 -0.285 7.166 1.00 24.66 108 PRO A C 1
ATOM 640 O O . PRO A 1 108 ? -3.877 -0.129 8.071 1.00 22.89 108 PRO A O 1
ATOM 644 N N . THR A 1 109 ? -2.458 0.732 6.548 1.00 21.83 109 THR A N 1
ATOM 645 C CA . THR A 1 109 ? -2.802 2.143 6.832 1.00 24.80 109 THR A CA 1
ATOM 646 C C . THR A 1 109 ? -3.104 2.844 5.521 1.00 23.41 109 THR A C 1
ATOM 647 O O . THR A 1 109 ? -2.256 3.583 4.962 1.00 24.55 109 THR A O 1
ATOM 651 N N . PRO A 1 110 ? -4.304 2.560 4.931 1.00 25.18 110 PRO A N 1
ATOM 652 C CA . PRO A 1 110 ? -4.498 2.868 3.554 1.00 23.95 110 PRO A CA 1
ATOM 653 C C . PRO A 1 110 ? -4.550 4.378 3.308 1.00 24.63 110 PRO A C 1
ATOM 654 O O . PRO A 1 110 ? -4.238 4.843 2.219 1.00 23.07 110 PRO A O 1
ATOM 658 N N . LYS A 1 111 ? -4.974 5.161 4.289 1.00 23.88 111 LYS A N 1
ATOM 659 C CA . LYS A 1 111 ? -5.006 6.605 4.106 1.00 26.05 111 LYS A CA 1
ATOM 660 C C . LYS A 1 111 ? -3.612 7.198 4.004 1.00 25.73 111 LYS A C 1
ATOM 661 O O . LYS A 1 111 ? -3.423 8.297 3.430 1.00 28.54 111 LYS A O 1
ATOM 667 N N . ALA A 1 112 ? -2.633 6.485 4.552 1.00 24.95 112 ALA A N 1
ATOM 668 C CA . ALA A 1 112 ? -1.280 6.933 4.601 1.00 25.56 112 ALA A CA 1
ATOM 669 C C . ALA A 1 112 ? -0.505 6.497 3.340 1.00 26.08 112 ALA A C 1
ATOM 670 O O . ALA A 1 112 ? 0.694 6.723 3.286 1.00 27.53 112 ALA A O 1
ATOM 672 N N . GLU A 1 113 ? -1.138 5.768 2.392 1.00 24.32 113 GLU A N 1
ATOM 673 C CA . GLU A 1 113 ? -0.466 5.397 1.126 1.00 24.68 113 GLU A CA 1
ATOM 674 C C . GLU A 1 113 ? -1.104 6.214 0.022 1.00 23.63 113 GLU A C 1
ATOM 675 O O . GLU A 1 113 ? -2.298 6.070 -0.201 1.00 23.55 113 GLU A O 1
ATOM 681 N N . THR A 1 114 ? -0.312 6.999 -0.707 1.00 22.18 114 THR A N 1
ATOM 682 C CA . THR A 1 114 ? -0.896 8.041 -1.583 1.00 22.44 114 THR A CA 1
ATOM 683 C C . THR A 1 114 ? -0.174 8.200 -2.935 1.00 23.32 114 THR A C 1
ATOM 684 O O . THR A 1 114 ? 1.020 7.954 -3.003 1.00 25.09 114 THR A O 1
ATOM 688 N N . ILE A 1 115 ? -0.904 8.638 -3.971 1.00 21.43 115 ILE A N 1
ATOM 689 C CA . ILE A 1 115 ? -0.367 9.224 -5.146 1.00 21.76 115 ILE A CA 1
ATOM 690 C C . ILE A 1 115 ? -0.588 10.736 -5.015 1.00 21.64 115 ILE A C 1
ATOM 691 O O . ILE A 1 115 ? -1.762 11.188 -4.873 1.00 18.81 115 ILE A O 1
ATOM 696 N N . LEU A 1 116 ? 0.538 11.461 -5.091 1.00 21.17 116 LEU A N 1
ATOM 697 C CA . LEU A 1 116 ? 0.606 12.920 -4.985 1.00 19.71 116 LEU A CA 1
ATOM 698 C C . LEU A 1 116 ? 0.893 13.497 -6.367 1.00 20.16 116 LEU A C 1
ATOM 699 O O . LEU A 1 116 ? 1.617 12.873 -7.173 1.00 20.70 116 LEU A O 1
ATOM 704 N N . VAL A 1 117 ? 0.347 14.669 -6.656 1.00 19.50 117 VAL A N 1
ATOM 705 C CA . VAL A 1 117 ? 0.753 15.458 -7.785 1.00 19.18 117 VAL A CA 1
ATOM 706 C C . VAL A 1 117 ? 1.130 16.841 -7.301 1.00 20.63 117 VAL A C 1
ATOM 707 O O . VAL A 1 117 ? 0.612 17.319 -6.202 1.00 21.54 117 VAL A O 1
ATOM 711 N N . PRO A 1 118 ? 2.018 17.500 -8.050 1.00 22.28 118 PRO A N 1
ATOM 712 C CA . PRO A 1 118 ? 2.316 18.889 -7.705 1.00 21.89 118 PRO A CA 1
ATOM 713 C C . PRO A 1 118 ? 0.986 19.654 -7.702 1.00 24.31 118 PRO A C 1
ATOM 714 O O . PRO A 1 118 ? 0.114 19.426 -8.563 1.00 24.12 118 PRO A O 1
ATOM 718 N N . SER A 1 119 ? 0.859 20.546 -6.741 1.00 24.27 119 SER A N 1
ATOM 719 C CA . SER A 1 119 ? -0.393 21.314 -6.559 1.00 26.87 119 SER A CA 1
ATOM 720 C C . SER A 1 119 ? -0.698 22.167 -7.802 1.00 26.41 119 SER A C 1
ATOM 721 O O . SER A 1 119 ? -1.857 22.311 -8.202 1.00 26.84 119 SER A O 1
ATOM 724 N N . LYS A 1 120 ? 0.348 22.603 -8.529 1.00 26.64 120 LYS A N 1
ATOM 725 C CA . LYS A 1 120 ? 0.102 23.412 -9.704 1.00 27.53 120 LYS A CA 1
ATOM 726 C C . LYS A 1 120 ? -0.396 22.667 -10.913 1.00 25.97 120 LYS A C 1
ATOM 727 O O . LYS A 1 120 ? -0.752 23.272 -11.919 1.00 27.39 120 LYS A O 1
ATOM 733 N N . SER A 1 121 ? -0.339 21.350 -10.844 1.00 25.86 121 SER A N 1
ATOM 734 C CA . SER A 1 121 ? -0.636 20.463 -11.935 1.00 25.83 121 SER A CA 1
ATOM 735 C C . SER A 1 121 ? -2.054 20.492 -12.471 1.00 24.76 121 SER A C 1
ATOM 736 O O . SER A 1 121 ? -3.039 20.728 -11.708 1.00 26.17 121 SER A O 1
ATOM 739 N N . ALA A 1 122 ? -2.182 20.192 -13.763 1.00 25.03 122 ALA A N 1
ATOM 740 C CA . ALA A 1 122 ? -3.499 19.954 -14.384 1.00 27.48 122 ALA A CA 1
ATOM 741 C C . ALA A 1 122 ? -4.039 18.559 -14.120 1.00 28.23 122 ALA A C 1
ATOM 742 O O . ALA A 1 122 ? -5.167 18.225 -14.599 1.00 30.14 122 ALA A O 1
ATOM 744 N N . LEU A 1 123 ? -3.294 17.714 -13.396 1.00 25.58 123 LEU A N 1
ATOM 745 C CA . LEU A 1 123 ? -3.797 16.337 -13.187 1.00 25.75 123 LEU A CA 1
ATOM 746 C C . LEU A 1 123 ? -4.803 16.290 -12.073 1.00 26.48 123 LEU A C 1
ATOM 747 O O . LEU A 1 123 ? -4.518 16.792 -10.999 1.00 27.36 123 LEU A O 1
ATOM 752 N N . ARG A 1 124 ? -5.986 15.701 -12.322 1.00 26.73 124 ARG A N 1
ATOM 753 C CA . ARG A 1 124 ? -7.053 15.693 -11.290 1.00 27.65 124 ARG A CA 1
ATOM 754 C C . ARG A 1 124 ? -7.737 14.373 -11.071 1.00 28.34 124 ARG A C 1
ATOM 755 O O . ARG A 1 124 ? -8.490 14.201 -10.095 1.00 27.34 124 ARG A O 1
ATOM 763 N N . THR A 1 125 ? -7.478 13.464 -11.992 1.00 27.48 125 THR A N 1
ATOM 764 C CA . THR A 1 125 ? -8.003 12.130 -11.855 1.00 28.52 125 THR A CA 1
ATOM 765 C C . THR A 1 125 ? -6.877 11.112 -12.146 1.00 27.80 125 THR A C 1
ATOM 766 O O . THR A 1 125 ? -5.850 11.448 -12.789 1.00 27.39 125 THR A O 1
ATOM 770 N N . VAL A 1 126 ? -7.115 9.874 -11.720 1.00 26.98 126 VAL A N 1
ATOM 771 C CA . VAL A 1 126 ? -6.176 8.787 -12.030 1.00 25.75 126 VAL A CA 1
ATOM 772 C C . VAL A 1 126 ? -6.021 8.634 -13.541 1.00 25.78 126 VAL A C 1
ATOM 773 O O . VAL A 1 126 ? -4.921 8.410 -14.013 1.00 24.26 126 VAL A O 1
ATOM 777 N N . ALA A 1 127 ? -7.090 8.807 -14.330 1.00 27.03 127 ALA A N 1
ATOM 778 C CA . ALA A 1 127 ? -6.965 8.630 -15.761 1.00 27.59 127 ALA A CA 1
ATOM 779 C C . ALA A 1 127 ? -5.989 9.581 -16.363 1.00 27.45 127 ALA A C 1
ATOM 780 O O . ALA A 1 127 ? -5.282 9.241 -17.349 1.00 28.65 127 ALA A O 1
ATOM 782 N N . ASP A 1 128 ? -5.860 10.751 -15.740 1.00 28.45 128 ASP A N 1
ATOM 783 C CA . ASP A 1 128 ? -4.925 11.771 -16.214 1.00 28.36 128 ASP A CA 1
ATOM 784 C C . ASP A 1 128 ? -3.435 11.369 -16.097 1.00 26.68 128 ASP A C 1
ATOM 785 O O . ASP A 1 128 ? -2.552 12.000 -16.696 1.00 27.95 128 ASP A O 1
ATOM 790 N N . LEU A 1 129 ? -3.125 10.325 -15.335 1.00 27.37 129 LEU A N 1
ATOM 791 C CA . LEU A 1 129 ? -1.743 9.759 -15.243 1.00 27.38 129 LEU A CA 1
ATOM 792 C C . LEU A 1 129 ? -1.267 9.002 -16.493 1.00 27.01 129 LEU A C 1
ATOM 793 O O . LEU A 1 129 ? -0.074 8.794 -16.645 1.00 27.60 129 LEU A O 1
ATOM 798 N N . LYS A 1 130 ? -2.154 8.649 -17.415 1.00 27.44 130 LYS A N 1
ATOM 799 C CA . LYS A 1 130 ? -1.669 7.974 -18.628 1.00 27.81 130 LYS A CA 1
ATOM 800 C C . LYS A 1 130 ? -0.562 8.839 -19.236 1.00 25.72 130 LYS A C 1
ATOM 801 O O . LYS A 1 130 ? -0.716 10.077 -19.453 1.00 27.26 130 LYS A O 1
ATOM 807 N N . GLY A 1 131 ? 0.561 8.193 -19.531 1.00 26.65 131 GLY A N 1
ATOM 808 C CA . GLY A 1 131 ? 1.652 8.854 -20.223 1.00 24.64 131 GLY A CA 1
ATOM 809 C C . GLY A 1 131 ? 2.536 9.751 -19.399 1.00 26.58 131 GLY A C 1
ATOM 810 O O . GLY A 1 131 ? 3.473 10.395 -19.947 1.00 27.16 131 GLY A O 1
ATOM 811 N N . LYS A 1 132 ? 2.362 9.730 -18.083 1.00 24.39 132 LYS A N 1
ATOM 812 C CA . LYS A 1 132 ? 3.099 10.618 -17.191 1.00 26.13 132 LYS A CA 1
ATOM 813 C C . LYS A 1 132 ? 4.242 9.886 -16.438 1.00 25.90 132 LYS A C 1
ATOM 814 O O . LYS A 1 132 ? 4.213 8.664 -16.291 1.00 26.19 132 LYS A O 1
ATOM 820 N N . ARG A 1 133 ? 5.200 10.679 -15.960 1.00 25.02 133 ARG A N 1
ATOM 821 C CA . ARG A 1 133 ? 6.401 10.224 -15.257 1.00 24.41 133 ARG A CA 1
ATOM 822 C C . ARG A 1 133 ? 6.044 10.220 -13.790 1.00 24.16 133 ARG A C 1
ATOM 823 O O . ARG A 1 133 ? 5.742 11.253 -13.223 1.00 24.72 133 ARG A O 1
ATOM 831 N N . ILE A 1 134 ? 6.033 9.025 -13.226 1.00 24.11 134 ILE A N 1
ATOM 832 C CA . ILE A 1 134 ? 5.634 8.817 -11.833 1.00 22.04 134 ILE A CA 1
ATOM 833 C C . ILE A 1 134 ? 6.794 8.245 -11.019 1.00 22.89 134 ILE A C 1
ATOM 834 O O . ILE A 1 134 ? 7.279 7.130 -11.316 1.00 23.29 134 ILE A O 1
ATOM 839 N N . ALA A 1 135 ? 7.240 8.974 -10.007 1.00 20.93 135 ALA A N 1
ATOM 840 C CA . ALA A 1 135 ? 8.324 8.597 -9.080 1.00 19.28 135 ALA A CA 1
ATOM 841 C C . ALA A 1 135 ? 7.765 7.637 -8.017 1.00 20.80 135 ALA A C 1
ATOM 842 O O . ALA A 1 135 ? 6.667 7.868 -7.460 1.00 20.51 135 ALA A O 1
ATOM 844 N N . PHE A 1 136 ? 8.517 6.597 -7.702 1.00 20.18 136 PHE A N 1
ATOM 845 C CA . PHE A 1 136 ? 8.194 5.741 -6.503 1.00 20.06 136 PHE A CA 1
ATOM 846 C C . PHE A 1 136 ? 9.354 4.832 -6.232 1.00 20.87 136 PHE A C 1
ATOM 847 O O . PHE A 1 136 ? 10.180 4.594 -7.119 1.00 22.97 136 PHE A O 1
ATOM 855 N N . GLN A 1 137 ? 9.389 4.278 -5.030 1.00 21.06 137 GLN A N 1
ATOM 856 C CA . GLN A 1 137 ? 10.417 3.277 -4.742 1.00 21.02 137 GLN A CA 1
ATOM 857 C C . GLN A 1 137 ? 10.020 1.939 -5.334 1.00 21.88 137 GLN A C 1
ATOM 858 O O . GLN A 1 137 ? 8.992 1.376 -4.987 1.00 21.03 137 GLN A O 1
ATOM 864 N N . LYS A 1 138 ? 10.850 1.422 -6.230 1.00 20.73 138 LYS A N 1
ATOM 865 C CA . LYS A 1 138 ? 10.591 0.116 -6.865 1.00 22.38 138 LYS A CA 1
ATOM 866 C C . LYS A 1 138 ? 10.472 -0.969 -5.785 1.00 21.17 138 LYS A C 1
ATOM 867 O O . LYS A 1 138 ? 11.330 -1.050 -4.896 1.00 23.04 138 LYS A O 1
ATOM 873 N N . GLY A 1 139 ? 9.452 -1.826 -5.893 1.00 22.24 139 GLY A N 1
ATOM 874 C CA . GLY A 1 139 ? 9.350 -2.963 -4.990 1.00 21.75 139 GLY A CA 1
ATOM 875 C C . GLY A 1 139 ? 8.864 -2.497 -3.602 1.00 21.36 139 GLY A C 1
ATOM 876 O O . GLY A 1 139 ? 8.912 -3.265 -2.660 1.00 20.84 139 GLY A O 1
ATOM 877 N N . SER A 1 140 ? 8.382 -1.256 -3.486 1.00 22.58 140 SER A N 1
ATOM 878 C CA . SER A 1 140 ? 7.794 -0.748 -2.180 1.00 21.26 140 SER A CA 1
ATOM 879 C C . SER A 1 140 ? 6.272 -0.874 -2.156 1.00 20.82 140 SER A C 1
ATOM 880 O O . SER A 1 140 ? 5.624 -1.183 -3.152 1.00 19.87 140 SER A O 1
ATOM 883 N N . SER A 1 141 ? 5.650 -0.740 -0.977 1.00 18.26 141 SER A N 1
ATOM 884 C CA . SER A 1 141 ? 4.180 -0.644 -0.964 1.00 21.30 141 SER A CA 1
ATOM 885 C C . SER A 1 141 ? 3.531 0.337 -1.956 1.00 21.33 141 SER A C 1
ATOM 886 O O . SER A 1 141 ? 2.427 0.081 -2.423 1.00 22.80 141 SER A O 1
ATOM 889 N N . ALA A 1 142 ? 4.240 1.402 -2.348 1.00 19.90 142 ALA A N 1
ATOM 890 C CA . ALA A 1 142 ? 3.739 2.423 -3.326 1.00 20.83 142 ALA A CA 1
ATOM 891 C C . ALA A 1 142 ? 3.706 1.865 -4.722 1.00 21.14 142 ALA A C 1
ATOM 892 O O . ALA A 1 142 ? 2.848 2.203 -5.494 1.00 21.98 142 ALA A O 1
ATOM 894 N N . HIS A 1 143 ? 4.587 0.899 -5.014 1.00 21.82 143 HIS A N 1
ATOM 895 C CA . HIS A 1 143 ? 4.561 0.197 -6.320 1.00 20.83 143 HIS A CA 1
ATOM 896 C C . HIS A 1 143 ? 3.251 -0.579 -6.445 1.00 22.61 143 HIS A C 1
ATOM 897 O O . HIS A 1 143 ? 2.577 -0.450 -7.446 1.00 21.38 143 HIS A O 1
ATOM 904 N N . ASN A 1 144 ? 2.875 -1.318 -5.399 1.00 19.68 144 ASN A N 1
ATOM 905 C CA . ASN A 1 144 ? 1.561 -2.010 -5.400 1.00 22.25 144 ASN A CA 1
ATOM 906 C C . ASN A 1 144 ? 0.336 -1.027 -5.378 1.00 20.35 144 ASN A C 1
ATOM 907 O O . ASN A 1 144 ? -0.686 -1.230 -6.097 1.00 19.28 144 ASN A O 1
ATOM 912 N N . LEU A 1 145 ? 0.403 0.045 -4.561 1.00 21.40 145 LEU A N 1
ATOM 913 C CA . LEU A 1 145 ? -0.654 1.082 -4.596 1.00 20.54 145 LEU A CA 1
ATOM 914 C C . LEU A 1 145 ? -0.859 1.617 -6.028 1.00 20.04 145 LEU A C 1
ATOM 915 O O . LEU A 1 145 ? -2.012 1.688 -6.522 1.00 19.63 145 LEU A O 1
ATOM 920 N N . LEU A 1 146 ? 0.250 1.969 -6.703 1.00 21.21 146 LEU A N 1
ATOM 921 C CA . LEU A 1 146 ? 0.164 2.472 -8.057 1.00 23.20 146 LEU A CA 1
ATOM 922 C C . LEU A 1 146 ? -0.443 1.470 -9.032 1.00 21.44 146 LEU A C 1
ATOM 923 O O . LEU A 1 146 ? -1.339 1.809 -9.792 1.00 21.77 146 LEU A O 1
ATOM 928 N N . LEU A 1 147 ? 0.121 0.263 -9.141 1.00 21.60 147 LEU A N 1
ATOM 929 C CA . LEU A 1 147 ? -0.534 -0.812 -9.845 1.00 22.48 147 LEU A CA 1
ATOM 930 C C . LEU A 1 147 ? -2.037 -0.950 -9.661 1.00 23.07 147 LEU A C 1
ATOM 931 O O . LEU A 1 147 ? -2.788 -0.995 -10.669 1.00 23.88 147 LEU A O 1
ATOM 936 N N . ARG A 1 148 ? -2.504 -0.988 -8.414 1.00 22.12 148 ARG A N 1
ATOM 937 C CA . ARG A 1 148 ? -3.880 -1.289 -8.133 1.00 22.95 148 ARG A CA 1
ATOM 938 C C . ARG A 1 148 ? -4.769 -0.069 -8.468 1.00 24.36 148 ARG A C 1
ATOM 939 O O . ARG A 1 148 ? -5.881 -0.236 -8.978 1.00 24.60 148 ARG A O 1
ATOM 947 N N . VAL A 1 149 ? -4.274 1.142 -8.244 1.00 23.27 149 VAL A N 1
ATOM 948 C CA . VAL A 1 149 ? -5.062 2.359 -8.549 1.00 25.34 149 VAL A CA 1
ATOM 949 C C . VAL A 1 149 ? -5.204 2.522 -10.064 1.00 25.34 149 VAL A C 1
ATOM 950 O O . VAL A 1 149 ? -6.309 2.743 -10.567 1.00 27.28 149 VAL A O 1
ATOM 954 N N . LEU A 1 150 ? -4.098 2.413 -10.776 1.00 22.80 150 LEU A N 1
ATOM 955 C CA . LEU A 1 150 ? -4.067 2.512 -12.223 1.00 24.59 150 LEU A CA 1
ATOM 956 C C . LEU A 1 150 ? -5.034 1.489 -12.824 1.00 26.60 150 LEU A C 1
ATOM 957 O O . LEU A 1 150 ? -5.840 1.796 -13.716 1.00 26.29 150 LEU A O 1
ATOM 962 N N . ALA A 1 151 ? -5.014 0.269 -12.285 1.00 28.06 151 ALA A N 1
ATOM 963 C CA . ALA A 1 151 ? -5.857 -0.767 -12.914 1.00 30.36 151 ALA A CA 1
ATOM 964 C C . ALA A 1 151 ? -7.374 -0.461 -12.846 1.00 32.01 151 ALA A C 1
ATOM 965 O O . ALA A 1 151 ? -8.153 -0.940 -13.714 1.00 32.35 151 ALA A O 1
ATOM 967 N N . LYS A 1 152 ? -7.796 0.264 -11.823 1.00 33.49 152 LYS A N 1
ATOM 968 C CA . LYS A 1 152 ? -9.169 0.679 -11.704 1.00 34.76 152 LYS A CA 1
ATOM 969 C C . LYS A 1 152 ? -9.606 1.649 -12.806 1.00 35.89 152 LYS A C 1
ATOM 970 O O . LYS A 1 152 ? -10.810 1.745 -13.083 1.00 37.77 152 LYS A O 1
ATOM 976 N N . SER A 1 153 ? -8.666 2.363 -13.433 1.00 34.23 153 SER A N 1
ATOM 977 C CA . SER A 1 153 ? -8.945 3.286 -14.533 1.00 33.75 153 SER A CA 1
ATOM 978 C C . SER A 1 153 ? -8.482 2.690 -15.851 1.00 34.24 153 SER A C 1
ATOM 979 O O . SER A 1 153 ? -8.361 3.379 -16.877 1.00 33.58 153 SER A O 1
ATOM 982 N N . GLY A 1 154 ? -8.264 1.379 -15.835 1.00 33.55 154 GLY A N 1
ATOM 983 C CA . GLY A 1 154 ? -7.793 0.744 -17.022 1.00 32.22 154 GLY A CA 1
ATOM 984 C C . GLY A 1 154 ? -6.400 1.146 -17.458 1.00 33.05 154 GLY A C 1
ATOM 985 O O . GLY A 1 154 ? -6.087 1.102 -18.649 1.00 31.88 154 GLY A O 1
ATOM 986 N N . LEU A 1 155 ? -5.516 1.486 -16.504 1.00 30.83 155 LEU A N 1
ATOM 987 C CA . LEU A 1 155 ? -4.137 1.774 -16.884 1.00 30.3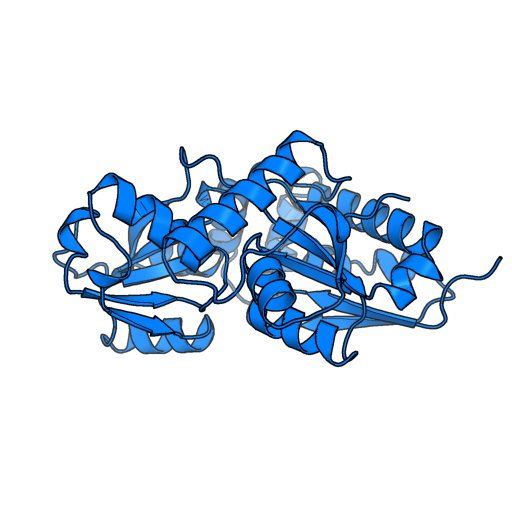1 155 LEU A CA 1
ATOM 988 C C . LEU A 1 155 ? -3.212 0.701 -16.331 1.00 30.19 155 LEU A C 1
ATOM 989 O O . LEU A 1 155 ? -3.496 0.154 -15.292 1.00 30.36 155 LEU A O 1
ATOM 994 N N . SER A 1 156 ? -2.143 0.365 -17.024 1.00 31.28 156 SER A N 1
ATOM 995 C CA . SER A 1 156 ? -1.223 -0.551 -16.372 1.00 32.64 156 SER A CA 1
ATOM 996 C C . SER A 1 156 ? 0.082 0.171 -16.132 1.00 32.11 156 SER A C 1
ATOM 997 O O . SER A 1 156 ? 0.268 1.331 -16.543 1.00 30.05 156 SER A O 1
ATOM 1000 N N . MET A 1 157 ? 1.027 -0.567 -15.547 1.00 32.65 157 MET A N 1
ATOM 1001 C CA . MET A 1 157 ? 2.336 -0.045 -15.326 1.00 33.30 157 MET A CA 1
ATOM 1002 C C . MET A 1 157 ? 2.992 0.299 -16.670 1.00 33.45 157 MET A C 1
ATOM 1003 O O . MET A 1 157 ? 3.851 1.186 -16.736 1.00 35.53 157 MET A O 1
ATOM 1008 N N . ARG A 1 158 ? 2.599 -0.346 -17.759 1.00 34.34 158 ARG A N 1
ATOM 1009 C CA . ARG A 1 158 ? 3.206 0.031 -19.042 1.00 34.52 158 ARG A CA 1
ATOM 1010 C C . ARG A 1 158 ? 2.588 1.283 -19.651 1.00 34.51 158 ARG A C 1
ATOM 1011 O O . ARG A 1 158 ? 3.011 1.686 -20.724 1.00 35.11 158 ARG A O 1
ATOM 1019 N N . ASP A 1 159 ? 1.568 1.862 -19.004 1.00 30.86 159 ASP A N 1
ATOM 1020 C CA . ASP A 1 159 ? 0.945 3.083 -19.545 1.00 31.21 159 ASP A CA 1
ATOM 1021 C C . ASP A 1 159 ? 1.540 4.354 -18.939 1.00 30.03 159 ASP A C 1
ATOM 1022 O O . ASP A 1 159 ? 1.130 5.483 -19.262 1.00 29.53 159 ASP A O 1
ATOM 1027 N N . ILE A 1 160 ? 2.458 4.167 -17.993 1.00 30.03 160 ILE A N 1
ATOM 1028 C CA . ILE A 1 160 ? 3.039 5.298 -17.235 1.00 29.78 160 ILE A CA 1
ATOM 1029 C C . ILE A 1 160 ? 4.543 5.123 -17.339 1.00 31.12 160 ILE A C 1
ATOM 1030 O O . ILE A 1 160 ? 5.007 4.038 -17.687 1.00 32.72 160 ILE A O 1
ATOM 1035 N N . THR A 1 161 ? 5.316 6.163 -17.065 1.00 28.79 161 THR A N 1
ATOM 1036 C CA . THR A 1 161 ? 6.736 6.036 -17.051 1.00 29.56 161 THR A CA 1
ATOM 1037 C C . THR A 1 161 ? 7.307 6.053 -15.627 1.00 27.62 161 THR A C 1
ATOM 1038 O O . THR A 1 161 ? 7.236 7.096 -15.005 1.00 26.12 161 THR A O 1
ATOM 1042 N N . PRO A 1 162 ? 7.868 4.918 -15.113 1.00 28.44 162 PRO A N 1
ATOM 1043 C CA . PRO A 1 162 ? 8.300 4.942 -13.672 1.00 26.54 162 PRO A CA 1
ATOM 1044 C C . PRO A 1 162 ? 9.628 5.695 -13.480 1.00 26.50 162 PRO A C 1
ATOM 1045 O O . PRO A 1 162 ? 10.521 5.597 -14.292 1.00 26.15 162 PRO A O 1
ATOM 1049 N N . LEU A 1 163 ? 9.761 6.500 -12.450 1.00 25.49 163 LEU A N 1
ATOM 1050 C CA . LEU A 1 163 ? 11.049 6.966 -12.039 1.00 25.13 163 LEU A CA 1
ATOM 1051 C C . LEU A 1 163 ? 11.306 6.281 -10.675 1.00 25.87 163 LEU A C 1
ATOM 1052 O O . LEU A 1 163 ? 10.727 6.643 -9.623 1.00 25.89 163 LEU A O 1
ATOM 1057 N N . TYR A 1 164 ? 12.150 5.256 -10.709 1.00 26.24 164 TYR A N 1
ATOM 1058 C CA . TYR A 1 164 ? 12.472 4.518 -9.522 1.00 26.37 164 TYR A CA 1
ATOM 1059 C C . TYR A 1 164 ? 13.386 5.308 -8.625 1.00 25.41 164 TYR A C 1
ATOM 1060 O O . TYR A 1 164 ? 14.563 5.362 -8.902 1.00 29.38 164 TYR A O 1
ATOM 1069 N N . LEU A 1 165 ? 12.859 5.943 -7.576 1.00 24.53 165 LEU A N 1
ATOM 1070 C CA . LEU A 1 165 ? 13.608 6.806 -6.706 1.00 23.27 165 LEU A CA 1
ATOM 1071 C C . LEU A 1 165 ? 13.273 6.551 -5.254 1.00 21.75 165 LEU A C 1
ATOM 1072 O O . LEU A 1 165 ? 12.115 6.355 -4.943 1.00 19.84 165 LEU A O 1
ATOM 1077 N N . SER A 1 166 ? 14.303 6.539 -4.408 1.00 23.53 166 SER A N 1
ATOM 1078 C CA . SER A 1 166 ? 14.087 6.567 -2.959 1.00 22.66 166 SER A CA 1
ATOM 1079 C C . SER A 1 166 ? 13.291 7.754 -2.481 1.00 21.93 166 SER A C 1
ATOM 1080 O O . SER A 1 166 ? 13.213 8.766 -3.125 1.00 22.74 166 SER A O 1
ATOM 1083 N N . PRO A 1 167 ? 12.706 7.662 -1.262 1.00 21.41 167 PRO A N 1
ATOM 1084 C CA . PRO A 1 167 ? 11.874 8.769 -0.928 1.00 21.41 167 PRO A CA 1
ATOM 1085 C C . PRO A 1 167 ? 12.561 10.166 -0.951 1.00 23.00 167 PRO A C 1
ATOM 1086 O O . PRO A 1 167 ? 11.959 11.149 -1.368 1.00 22.28 167 PRO A O 1
ATOM 1090 N N . ALA A 1 168 ? 13.802 10.261 -0.500 1.00 24.06 168 ALA A N 1
ATOM 1091 C CA . ALA A 1 168 ? 14.488 11.573 -0.472 1.00 26.19 168 ALA A CA 1
ATOM 1092 C C . ALA A 1 168 ? 14.806 12.028 -1.875 1.00 25.50 168 ALA A C 1
ATOM 1093 O O . ALA A 1 168 ? 14.719 13.235 -2.172 1.00 26.59 168 ALA A O 1
ATOM 1095 N N . ASN A 1 169 ? 15.197 11.083 -2.722 1.00 25.73 169 ASN A N 1
ATOM 1096 C CA . ASN A 1 169 ? 15.506 11.486 -4.093 1.00 25.41 169 ASN A CA 1
ATOM 1097 C C . ASN A 1 169 ? 14.307 11.840 -4.920 1.00 24.35 169 ASN A C 1
ATOM 1098 O O . ASN A 1 169 ? 14.374 12.748 -5.780 1.00 22.80 169 ASN A O 1
ATOM 1103 N N . ALA A 1 170 ? 13.218 11.117 -4.675 1.00 22.39 170 ALA A N 1
ATOM 1104 C CA .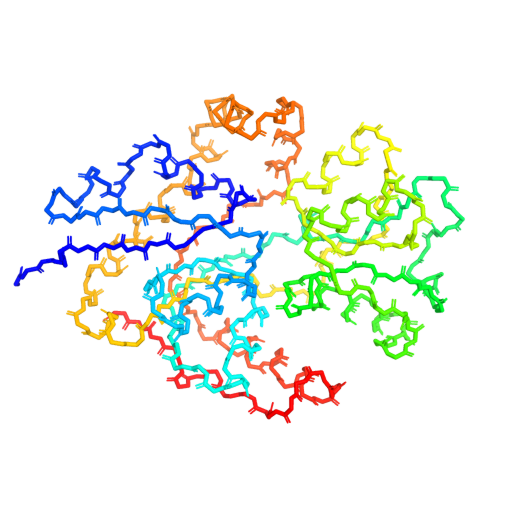 ALA A 1 170 ? 11.944 11.463 -5.257 1.00 21.50 170 ALA A CA 1
ATOM 1105 C C . ALA A 1 170 ? 11.443 12.824 -4.765 1.00 22.33 170 ALA A C 1
ATOM 1106 O O . ALA A 1 170 ? 10.899 13.584 -5.535 1.00 22.77 170 ALA A O 1
ATOM 1108 N N . ARG A 1 171 ? 11.656 13.168 -3.485 1.00 23.56 171 ARG A N 1
ATOM 1109 C CA . ARG A 1 171 ? 11.172 14.444 -2.958 1.00 25.14 171 ARG A CA 1
ATOM 1110 C C . ARG A 1 171 ? 11.932 15.508 -3.667 1.00 25.00 171 ARG A C 1
ATOM 1111 O O . ARG A 1 171 ? 11.381 16.525 -3.971 1.00 23.03 171 ARG A O 1
ATOM 1119 N N . ALA A 1 172 ? 13.196 15.250 -3.981 1.00 25.80 172 ALA A N 1
ATOM 1120 C CA . ALA A 1 172 ? 14.008 16.320 -4.613 1.00 26.57 172 ALA A CA 1
ATOM 1121 C C . ALA A 1 172 ? 13.620 16.491 -6.058 1.00 27.51 172 ALA A C 1
ATOM 1122 O O . ALA A 1 172 ? 13.547 17.659 -6.533 1.00 26.34 172 ALA A O 1
ATOM 1124 N N . ALA A 1 173 ? 13.359 15.367 -6.768 1.00 26.13 173 ALA A N 1
ATOM 1125 C CA . ALA A 1 173 ? 12.858 15.416 -8.167 1.00 26.20 173 ALA A CA 1
ATOM 1126 C C . ALA A 1 173 ? 11.496 16.126 -8.247 1.00 26.24 173 ALA A C 1
ATOM 1127 O O . ALA A 1 173 ? 11.207 16.883 -9.195 1.00 26.44 173 ALA A O 1
ATOM 1129 N N . PHE A 1 174 ? 10.666 15.870 -7.260 1.00 25.23 174 PHE A N 1
ATOM 1130 C CA . PHE A 1 174 ? 9.312 16.503 -7.156 1.00 25.84 174 PHE A CA 1
ATOM 1131 C C . PHE A 1 174 ? 9.514 18.023 -6.981 1.00 24.73 174 PHE A C 1
ATOM 1132 O O . PHE A 1 174 ? 8.892 18.781 -7.715 1.00 25.57 174 PHE A O 1
ATOM 1140 N N . ALA A 1 175 ? 10.374 18.432 -6.037 1.00 25.51 175 ALA A N 1
ATOM 1141 C CA . ALA A 1 175 ? 10.713 19.885 -5.783 1.00 26.63 175 ALA A CA 1
ATOM 1142 C C . ALA A 1 175 ? 11.248 20.570 -7.015 1.00 28.39 175 ALA A C 1
ATOM 1143 O O . ALA A 1 175 ? 10.957 21.753 -7.246 1.00 29.27 175 ALA A O 1
ATOM 1145 N N . ALA A 1 176 ? 11.979 19.840 -7.821 1.00 27.48 176 ALA A N 1
ATOM 1146 C CA . ALA A 1 176 ? 12.579 20.357 -9.020 1.00 26.98 176 ALA A CA 1
ATOM 1147 C C . ALA A 1 176 ? 11.693 20.306 -10.264 1.00 25.97 176 ALA A C 1
ATOM 1148 O O . ALA A 1 176 ? 12.120 20.691 -11.316 1.00 26.95 176 ALA A O 1
ATOM 1150 N N . GLY A 1 177 ? 10.478 19.777 -10.194 1.00 23.27 177 GLY A N 1
ATOM 1151 C CA . GLY A 1 177 ? 9.539 19.799 -11.349 1.00 25.06 177 GLY A CA 1
ATOM 1152 C C . GLY A 1 177 ? 9.781 18.689 -12.354 1.00 25.46 177 GLY A C 1
ATOM 1153 O O . GLY A 1 177 ? 9.283 18.719 -13.459 1.00 27.35 177 GLY A O 1
ATOM 1154 N N . GLN A 1 178 ? 10.496 17.667 -11.935 1.00 25.52 178 GLN A N 1
ATOM 1155 C CA . GLN A 1 178 ? 10.898 16.542 -12.831 1.00 27.06 178 GLN A CA 1
ATOM 1156 C C . GLN A 1 178 ? 9.870 15.354 -12.850 1.00 27.16 178 GLN A C 1
ATOM 1157 O O . GLN A 1 178 ? 10.033 14.411 -13.601 1.00 28.17 178 GLN A O 1
ATOM 1163 N N . VAL A 1 179 ? 8.878 15.384 -11.975 1.00 27.74 179 VAL A N 1
ATOM 1164 C CA . VAL A 1 179 ? 7.929 14.268 -11.945 1.00 28.91 179 VAL A CA 1
ATOM 1165 C C . VAL A 1 179 ? 6.478 14.788 -11.983 1.00 28.33 179 VAL A C 1
ATOM 1166 O O . VAL A 1 179 ? 6.156 15.893 -11.516 1.00 28.34 179 VAL A O 1
ATOM 1170 N N . ASP A 1 180 ? 5.600 13.983 -12.555 1.00 27.39 180 ASP A N 1
ATOM 1171 C CA . ASP A 1 180 ? 4.222 14.390 -12.724 1.00 25.48 180 ASP A CA 1
ATOM 1172 C C . ASP A 1 180 ? 3.441 13.936 -11.521 1.00 25.22 180 ASP A C 1
ATOM 1173 O O . ASP A 1 180 ? 2.438 14.584 -11.144 1.00 22.96 180 ASP A O 1
ATOM 1178 N N . ALA A 1 181 ? 3.876 12.812 -10.894 1.00 22.98 181 ALA A N 1
ATOM 1179 C CA . ALA A 1 181 ? 3.117 12.321 -9.700 1.00 22.98 181 ALA A CA 1
ATOM 1180 C C . ALA A 1 181 ? 4.092 11.515 -8.859 1.00 22.38 181 ALA A C 1
ATOM 1181 O O . ALA A 1 181 ? 5.107 11.159 -9.350 1.00 22.75 181 ALA A O 1
ATOM 1183 N N . TRP A 1 182 ? 3.815 11.277 -7.576 1.00 22.55 182 TRP A N 1
ATOM 1184 C CA . TRP A 1 182 ? 4.792 10.585 -6.765 1.00 19.39 182 TRP A CA 1
ATOM 1185 C C . TRP A 1 182 ? 3.976 9.626 -5.935 1.00 19.35 182 TRP A C 1
ATOM 1186 O O . TRP A 1 182 ? 3.032 10.113 -5.280 1.00 18.65 182 TRP A O 1
ATOM 1197 N N . ALA A 1 183 ? 4.220 8.313 -6.033 1.00 19.80 183 ALA A N 1
ATOM 1198 C CA . ALA A 1 183 ? 3.468 7.397 -5.124 1.00 18.19 183 ALA A CA 1
ATOM 1199 C C . ALA A 1 183 ? 4.403 7.246 -3.891 1.00 21.10 183 ALA A C 1
ATOM 1200 O O . ALA A 1 183 ? 5.561 6.838 -4.025 1.00 20.13 183 ALA A O 1
ATOM 1202 N N . ILE A 1 184 ? 3.836 7.559 -2.735 1.00 18.41 184 ILE A N 1
ATOM 1203 C CA . ILE A 1 184 ? 4.631 7.714 -1.450 1.00 19.84 184 ILE A CA 1
ATOM 1204 C C . ILE A 1 184 ? 3.739 7.574 -0.236 1.00 22.53 184 ILE A C 1
ATOM 1205 O O . ILE A 1 184 ? 2.535 7.548 -0.365 1.00 24.92 184 ILE A O 1
ATOM 1210 N N . TRP A 1 185 ? 4.320 7.465 0.926 1.00 21.20 185 TRP A N 1
ATOM 1211 C CA . TRP A 1 185 ? 3.523 7.267 2.130 1.00 23.22 185 TRP A CA 1
ATOM 1212 C C . TRP A 1 185 ? 3.789 8.460 3.066 1.00 23.14 185 TRP A C 1
ATOM 1213 O O . TRP A 1 185 ? 4.556 9.358 2.733 1.00 22.30 185 TRP A O 1
ATOM 1224 N N . ASP A 1 186 ? 3.123 8.475 4.223 1.00 23.73 186 ASP A N 1
ATOM 1225 C CA . ASP A 1 186 ? 3.445 9.365 5.336 1.00 25.86 186 ASP A CA 1
ATOM 1226 C C . ASP A 1 186 ? 4.860 9.108 5.892 1.00 25.72 186 ASP A C 1
ATOM 1227 O O . ASP A 1 186 ? 5.315 7.947 5.981 1.00 27.27 186 ASP A O 1
ATOM 1232 N N . PRO A 1 187 ? 5.546 10.179 6.295 1.00 24.99 187 PRO A N 1
ATOM 1233 C CA . PRO A 1 187 ? 4.991 11.551 6.490 1.00 25.63 187 PRO A CA 1
ATOM 1234 C C . PRO A 1 187 ? 5.097 12.515 5.307 1.00 25.59 187 PRO A C 1
ATOM 1235 O O . PRO A 1 187 ? 4.674 13.655 5.446 1.00 25.11 187 PRO A O 1
ATOM 1239 N N . TRP A 1 188 ? 5.682 12.078 4.189 1.00 25.66 188 TRP A N 1
ATOM 1240 C CA . TRP A 1 188 ? 5.793 12.915 2.975 1.00 25.91 188 TRP A CA 1
ATOM 1241 C C . TRP A 1 188 ? 4.403 13.359 2.502 1.00 25.60 188 TRP A C 1
ATOM 1242 O O . TRP A 1 188 ? 4.207 14.526 2.227 1.00 23.68 188 TRP A O 1
ATOM 1253 N N . TYR A 1 189 ? 3.420 12.460 2.435 1.00 23.01 189 TYR A N 1
ATOM 1254 C CA . TYR A 1 189 ? 2.041 12.845 2.166 1.00 22.55 189 TYR A CA 1
ATOM 1255 C C . TYR A 1 189 ? 1.572 14.044 3.017 1.00 22.83 189 TYR A C 1
ATOM 1256 O O . TYR A 1 189 ? 1.139 15.102 2.508 1.00 23.59 189 TYR A O 1
ATOM 1265 N N . SER A 1 190 ? 1.668 13.886 4.313 1.00 23.78 190 SER A N 1
ATOM 1266 C CA . SER A 1 190 ? 1.106 14.962 5.182 1.00 23.15 190 SER A CA 1
ATOM 1267 C C . SER A 1 190 ? 1.892 16.255 5.026 1.00 24.39 190 SER A C 1
ATOM 1268 O O . SER A 1 190 ? 1.283 17.336 4.980 1.00 24.38 190 SER A O 1
ATOM 1271 N N . ALA A 1 191 ? 3.225 16.140 4.956 1.00 24.29 191 ALA A N 1
ATOM 1272 C CA . ALA A 1 191 ? 4.188 17.293 4.897 1.00 23.04 191 ALA A CA 1
ATOM 1273 C C . ALA A 1 191 ? 3.908 18.122 3.639 1.00 23.25 191 ALA A C 1
ATOM 1274 O O . ALA A 1 191 ? 3.708 19.341 3.734 1.00 23.90 191 ALA A O 1
ATOM 1276 N N . LEU A 1 192 ? 3.844 17.458 2.479 1.00 22.91 192 LEU A N 1
ATOM 1277 C CA . LEU A 1 192 ? 3.704 18.145 1.190 1.00 24.62 192 LEU A CA 1
ATOM 1278 C C . LEU A 1 192 ? 2.264 18.674 0.945 1.00 25.12 192 LEU A C 1
ATOM 1279 O O . LEU A 1 192 ? 2.048 19.696 0.293 1.00 25.76 192 LEU A O 1
ATOM 1284 N N . THR A 1 193 ? 1.250 17.992 1.453 1.00 23.84 193 THR A N 1
ATOM 1285 C CA . THR A 1 193 ? -0.109 18.452 1.257 1.00 23.68 193 THR A CA 1
ATOM 1286 C C . THR A 1 193 ? -0.308 19.658 2.224 1.00 25.46 193 THR A C 1
ATOM 1287 O O . THR A 1 193 ? -1.014 20.649 1.891 1.00 27.68 193 THR A O 1
ATOM 1291 N N . LEU A 1 194 ? 0.355 19.624 3.400 1.00 23.73 194 LEU A N 1
ATOM 1292 C CA . LEU A 1 194 ? 0.117 20.710 4.351 1.00 25.06 194 LEU A CA 1
ATOM 1293 C C . LEU A 1 194 ? 0.864 21.981 3.967 1.00 23.93 194 LEU A C 1
ATOM 1294 O O . LEU A 1 194 ? 0.401 23.140 4.228 1.00 25.16 194 LEU A O 1
ATOM 1299 N N . ASP A 1 195 ? 2.006 21.824 3.338 1.00 23.61 195 ASP A N 1
ATOM 1300 C CA . ASP A 1 195 ? 2.780 23.047 2.986 1.00 24.95 195 ASP A CA 1
ATOM 1301 C C . ASP A 1 195 ? 2.441 23.568 1.591 1.00 23.80 195 ASP A C 1
ATOM 1302 O O . ASP A 1 195 ? 3.050 24.585 1.142 1.00 23.90 195 ASP A O 1
ATOM 1307 N N . GLY A 1 196 ? 1.469 22.938 0.946 1.00 21.78 196 GLY A N 1
ATOM 1308 C CA . GLY A 1 196 ? 1.008 23.348 -0.401 1.00 22.22 196 GLY A CA 1
ATOM 1309 C C . GLY A 1 196 ? 1.810 22.881 -1.612 1.00 22.12 196 GLY A C 1
ATOM 1310 O O . GLY A 1 196 ? 1.465 23.209 -2.755 1.00 23.25 196 GLY A O 1
ATOM 1311 N N . SER A 1 197 ? 2.776 22.015 -1.368 1.00 21.32 197 SER A N 1
ATOM 1312 C CA . SER A 1 197 ? 3.599 21.418 -2.441 1.00 22.95 197 SER A CA 1
ATOM 1313 C C . SER A 1 197 ? 2.791 20.451 -3.362 1.00 22.35 197 SER A C 1
ATOM 1314 O O . SER A 1 197 ? 3.088 20.3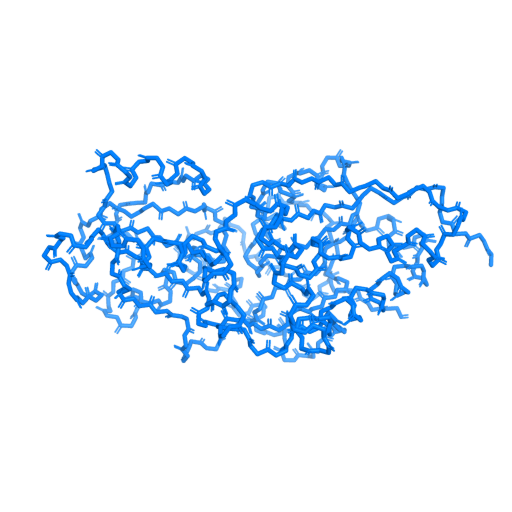15 -4.592 1.00 22.13 197 SER A O 1
ATOM 1317 N N . ALA A 1 198 ? 1.808 19.771 -2.783 1.00 20.51 198 ALA A N 1
ATOM 1318 C CA . ALA A 1 198 ? 1.080 18.688 -3.452 1.00 21.69 198 ALA A CA 1
ATOM 1319 C C . ALA A 1 198 ? -0.417 18.622 -3.139 1.00 22.39 198 ALA A C 1
ATOM 1320 O O . ALA A 1 198 ? -0.897 19.145 -2.085 1.00 24.15 198 ALA A O 1
ATOM 1322 N N . ARG A 1 199 ? -1.150 18.033 -4.077 1.00 23.91 199 ARG A N 1
ATOM 1323 C CA . ARG A 1 199 ? -2.541 17.624 -3.880 1.00 25.69 199 ARG A CA 1
ATOM 1324 C C . ARG A 1 199 ? -2.584 16.119 -3.828 1.00 24.65 199 ARG A C 1
ATOM 1325 O O . ARG A 1 199 ? -1.841 15.482 -4.549 1.00 23.76 199 ARG A O 1
ATOM 1333 N N . LEU A 1 200 ? -3.455 15.565 -2.980 1.00 24.44 200 LEU A N 1
ATOM 1334 C CA . LEU A 1 200 ? -3.725 14.119 -3.059 1.00 22.17 200 LEU A CA 1
ATOM 1335 C C . LEU A 1 200 ? -4.448 13.766 -4.356 1.00 21.16 200 LEU A C 1
ATOM 1336 O O . LEU A 1 200 ? -5.536 14.316 -4.730 1.00 22.51 200 LEU A O 1
ATOM 1341 N N . LEU A 1 201 ? -3.962 12.761 -5.082 1.00 21.18 201 LEU A N 1
ATOM 1342 C CA . LEU A 1 201 ? -4.725 12.367 -6.226 1.00 22.38 201 LEU A CA 1
ATOM 1343 C C . LEU A 1 201 ? -5.547 11.099 -5.862 1.00 23.26 201 LEU A C 1
ATOM 1344 O O . LEU A 1 201 ? -6.697 10.969 -6.263 1.00 25.44 201 LEU A O 1
ATOM 1349 N N . ALA A 1 202 ? -4.918 10.154 -5.157 1.00 23.68 202 ALA A N 1
ATOM 1350 C CA . ALA A 1 202 ? -5.618 8.894 -4.766 1.00 22.47 202 ALA A CA 1
ATOM 1351 C C . ALA A 1 202 ? -4.922 8.321 -3.566 1.00 22.46 202 ALA A C 1
ATOM 1352 O O . ALA A 1 202 ? -3.747 8.569 -3.387 1.00 21.02 202 ALA A O 1
ATOM 1354 N N . ASN A 1 203 ? -5.641 7.631 -2.682 1.00 23.55 203 ASN A N 1
ATOM 1355 C CA . ASN A 1 203 ? -4.963 6.881 -1.557 1.00 22.95 203 ASN A CA 1
ATOM 1356 C C . ASN A 1 203 ? -5.303 5.430 -1.645 1.00 22.21 203 ASN A C 1
ATOM 1357 O O . ASN A 1 203 ? -5.843 5.005 -2.683 1.00 22.25 203 ASN A O 1
ATOM 1362 N N . GLY A 1 204 ? -5.026 4.661 -0.574 1.00 21.14 204 GLY A N 1
ATOM 1363 C CA . GLY A 1 204 ? -5.123 3.250 -0.672 1.00 23.44 204 GLY A CA 1
ATOM 1364 C C . GLY A 1 204 ? -6.406 2.677 -0.163 1.00 22.83 204 GLY A C 1
ATOM 1365 O O . GLY A 1 204 ? -6.521 1.475 -0.114 1.00 23.40 204 GLY A O 1
ATOM 1366 N N . GLU A 1 205 ? -7.357 3.540 0.200 1.00 24.62 205 GLU A N 1
ATOM 1367 C CA . GLU A 1 205 ? -8.650 3.091 0.722 1.00 24.58 205 GLU A CA 1
ATOM 1368 C C . GLU A 1 205 ? -9.369 2.243 -0.322 1.00 25.76 205 GLU A C 1
ATOM 1369 O O . GLU A 1 205 ? -9.352 2.556 -1.520 1.00 25.99 205 GLU A O 1
ATOM 1375 N N . GLY A 1 206 ? -10.002 1.167 0.134 1.00 26.07 206 GLY A N 1
ATOM 1376 C CA . GLY A 1 206 ? -10.914 0.445 -0.778 1.00 25.89 206 GLY A CA 1
ATOM 1377 C C . GLY A 1 206 ? -10.206 -0.586 -1.627 1.00 26.57 206 GLY A C 1
ATOM 1378 O O . GLY A 1 206 ? -10.863 -1.255 -2.472 1.00 28.46 206 GLY A O 1
ATOM 1379 N N . LEU A 1 207 ? -8.872 -0.651 -1.527 1.00 24.79 207 LEU A N 1
ATOM 1380 C CA . LEU A 1 207 ? -8.112 -1.658 -2.322 1.00 22.40 207 LEU A CA 1
ATOM 1381 C C . LEU A 1 207 ? -7.878 -2.969 -1.600 1.00 22.96 207 LEU A C 1
ATOM 1382 O O . LEU A 1 207 ? -7.285 -3.903 -2.123 1.00 21.71 207 LEU A O 1
ATOM 1387 N N . GLY A 1 208 ? -8.262 -3.056 -0.341 1.00 21.63 208 GLY A N 1
ATOM 1388 C CA . GLY A 1 208 ? -7.965 -4.240 0.422 1.00 21.98 208 GLY A CA 1
ATOM 1389 C C . GLY A 1 208 ? -6.447 -4.476 0.438 1.00 23.20 208 GLY A C 1
ATOM 1390 O O . GLY A 1 208 ? -5.978 -5.614 0.219 1.00 23.38 208 GLY A O 1
ATOM 1391 N N . LEU A 1 209 ? -5.674 -3.395 0.738 1.00 21.82 209 LEU A N 1
ATOM 1392 C CA . LEU A 1 209 ? -4.211 -3.569 0.989 1.00 21.48 209 LEU A CA 1
ATOM 1393 C C . LEU A 1 209 ? -3.913 -4.486 2.185 1.00 22.24 209 LEU A C 1
ATOM 1394 O O . LEU A 1 209 ? -4.623 -4.479 3.217 1.00 22.52 209 LEU A O 1
ATOM 1399 N N . THR A 1 210 ? -2.850 -5.258 2.041 1.00 21.55 210 THR A N 1
ATOM 1400 C CA . THR A 1 210 ? -2.477 -6.241 3.020 1.00 23.22 210 THR A CA 1
ATOM 1401 C C . THR A 1 210 ? -1.942 -5.700 4.313 1.00 22.75 210 THR A C 1
ATOM 1402 O O . THR A 1 210 ? -2.242 -6.216 5.416 1.00 24.66 210 THR A O 1
ATOM 1406 N N . GLY A 1 211 ? -1.111 -4.680 4.190 1.00 22.63 211 GLY A N 1
ATOM 1407 C CA . GLY A 1 211 ? -0.405 -4.064 5.319 1.00 23.58 211 GLY A CA 1
ATOM 1408 C C . GLY A 1 211 ? 1.090 -4.329 5.118 1.00 24.04 211 GLY A C 1
ATOM 1409 O O . GLY A 1 211 ? 1.644 -4.213 3.993 1.00 25.60 211 GLY A O 1
ATOM 1410 N N . GLY A 1 212 ? 1.764 -4.631 6.203 1.00 22.94 212 GLY A N 1
ATOM 1411 C CA . GLY A 1 212 ? 3.225 -4.785 6.082 1.00 21.85 212 GLY A CA 1
ATOM 1412 C C . GLY A 1 212 ? 3.650 -5.963 6.971 1.00 22.55 212 GLY A C 1
ATOM 1413 O O . GLY A 1 212 ? 2.800 -6.642 7.588 1.00 22.15 212 GLY A O 1
ATOM 1414 N N . PHE A 1 213 ? 4.972 -6.141 7.115 1.00 22.53 213 PHE A N 1
ATOM 1415 C CA . PHE A 1 213 ? 5.465 -7.343 7.774 1.00 20.96 213 PHE A CA 1
ATOM 1416 C C . PHE A 1 213 ? 6.704 -7.050 8.597 1.00 20.01 213 PHE A C 1
ATOM 1417 O O . PHE A 1 213 ? 7.411 -6.076 8.269 1.00 22.13 213 PHE A O 1
ATOM 1425 N N . PHE A 1 214 ? 6.929 -7.828 9.665 1.00 22.09 214 PHE A N 1
ATOM 1426 C CA . PHE A 1 214 ? 8.268 -8.010 10.216 1.00 23.35 214 PHE A CA 1
ATOM 1427 C C . PHE A 1 214 ? 8.931 -9.244 9.565 1.00 22.57 214 PHE A C 1
ATOM 1428 O O . PHE A 1 214 ? 8.283 -10.284 9.471 1.00 22.60 214 PHE A O 1
ATOM 1436 N N . LEU A 1 215 ? 10.130 -9.061 8.994 1.00 22.02 215 LEU A N 1
ATOM 1437 C CA . LEU A 1 215 ? 10.940 -10.068 8.289 1.00 21.96 215 LEU A CA 1
ATOM 1438 C C . LEU A 1 215 ? 12.140 -10.444 9.185 1.00 23.26 215 LEU A C 1
ATOM 1439 O O . LEU A 1 215 ? 12.711 -9.628 9.903 1.00 22.18 215 LEU A O 1
ATOM 1444 N N . SER A 1 216 ? 12.542 -11.689 9.113 1.00 23.34 216 SER A N 1
ATOM 1445 C CA . SER A 1 216 ? 13.712 -12.093 9.890 1.00 24.65 216 SER A CA 1
ATOM 1446 C C . SER A 1 216 ? 14.563 -12.980 9.013 1.00 22.80 216 SER A C 1
ATOM 1447 O O . SER A 1 216 ? 14.079 -13.592 7.992 1.00 22.29 216 SER A O 1
ATOM 1450 N N . SER A 1 217 ? 15.827 -13.092 9.424 1.00 22.34 217 SER A N 1
ATOM 1451 C CA . SER A 1 217 ? 16.739 -14.098 8.976 1.00 21.59 217 SER A CA 1
ATOM 1452 C C . SER A 1 217 ? 16.147 -15.453 9.385 1.00 24.33 217 SER A C 1
ATOM 1453 O O . SER A 1 217 ? 15.613 -15.578 10.497 1.00 23.36 217 SER A O 1
ATOM 1456 N N . ARG A 1 218 ? 16.126 -16.433 8.496 1.00 22.73 218 ARG A N 1
ATOM 1457 C CA . ARG A 1 218 ? 15.688 -17.787 8.888 1.00 25.07 218 ARG A CA 1
ATOM 1458 C C . ARG A 1 218 ? 16.594 -18.405 10.017 1.00 25.48 218 ARG A C 1
ATOM 1459 O O . ARG A 1 218 ? 16.076 -18.989 11.011 1.00 23.72 218 ARG A O 1
ATOM 1467 N N . ARG A 1 219 ? 17.920 -18.228 9.915 1.00 24.73 219 ARG A N 1
ATOM 1468 C CA . ARG A 1 219 ? 18.795 -18.681 11.021 1.00 25.36 219 ARG A CA 1
ATOM 1469 C C . ARG A 1 219 ? 18.507 -18.045 12.388 1.00 25.01 219 ARG A C 1
ATOM 1470 O O . ARG A 1 219 ? 18.483 -18.713 13.400 1.00 25.02 219 ARG A O 1
ATOM 1478 N N . TYR A 1 220 ? 18.263 -16.737 12.413 1.00 26.26 220 TYR A N 1
ATOM 1479 C CA . TYR A 1 220 ? 18.104 -16.060 13.698 1.00 25.47 220 TYR A CA 1
ATOM 1480 C C . TYR A 1 220 ? 16.756 -16.494 14.315 1.00 25.37 220 TYR A C 1
ATOM 1481 O O . TYR A 1 220 ? 16.699 -16.697 15.497 1.00 25.83 220 TYR A O 1
ATOM 1490 N N . ALA A 1 221 ? 15.685 -16.571 13.505 1.00 24.10 221 ALA A N 1
ATOM 1491 C CA . ALA A 1 221 ? 14.357 -16.889 14.016 1.00 26.19 221 ALA A CA 1
ATOM 1492 C C . ALA A 1 221 ? 14.300 -18.362 14.484 1.00 26.45 221 ALA A C 1
ATOM 1493 O O . ALA A 1 221 ? 13.651 -18.707 15.486 1.00 27.54 221 ALA A O 1
ATOM 1495 N N . THR A 1 222 ? 15.020 -19.223 13.778 1.00 26.51 222 THR A N 1
ATOM 1496 C CA . THR A 1 222 ? 15.171 -20.634 14.184 1.00 29.36 222 THR A CA 1
ATOM 1497 C C . THR A 1 222 ? 15.911 -20.761 15.509 1.00 29.72 222 THR A C 1
ATOM 1498 O O . THR A 1 222 ? 15.432 -21.490 16.393 1.00 30.40 222 THR A O 1
ATOM 1502 N N . ALA A 1 223 ? 17.029 -20.041 15.656 1.00 28.54 223 ALA A N 1
ATOM 1503 C CA . ALA A 1 223 ? 17.833 -20.062 16.915 1.00 29.88 223 ALA A CA 1
ATOM 1504 C C . ALA A 1 223 ? 17.157 -19.434 18.126 1.00 30.08 223 ALA A C 1
ATOM 1505 O O . ALA A 1 223 ? 17.353 -19.888 19.239 1.00 31.35 223 ALA A O 1
ATOM 1507 N N . TRP A 1 224 ? 16.343 -18.425 17.886 1.00 29.51 224 TRP A N 1
ATOM 1508 C CA . TRP A 1 224 ? 15.871 -17.519 18.955 1.00 28.96 224 TRP A CA 1
ATOM 1509 C C . TRP A 1 224 ? 14.416 -17.209 18.797 1.00 29.10 224 TRP A C 1
ATOM 1510 O O . TRP A 1 224 ? 14.023 -16.036 18.874 1.00 28.49 224 TRP A O 1
ATOM 1521 N N . GLY A 1 225 ? 13.615 -18.241 18.522 1.00 29.70 225 GLY A N 1
ATOM 1522 C CA . GLY A 1 225 ? 12.170 -18.091 18.364 1.00 29.63 225 GLY A CA 1
ATOM 1523 C C . GLY A 1 225 ? 11.459 -17.361 19.462 1.00 31.08 225 GLY A C 1
ATOM 1524 O O . GLY A 1 225 ? 10.724 -16.412 19.185 1.00 29.73 225 GLY A O 1
ATOM 1525 N N . PRO A 1 226 ? 11.674 -17.787 20.727 1.00 33.07 226 PRO A N 1
ATOM 1526 C CA . PRO A 1 226 ? 10.915 -17.179 21.811 1.00 33.93 226 PRO A CA 1
ATOM 1527 C C . PRO A 1 226 ? 11.255 -15.693 21.869 1.00 32.68 226 PRO A C 1
ATOM 1528 O O . PRO A 1 226 ? 10.371 -14.846 22.120 1.00 33.77 226 PRO A O 1
ATOM 1532 N N . PHE A 1 227 ? 12.533 -15.403 21.626 1.00 31.81 227 PHE A N 1
ATOM 1533 C CA . PHE A 1 227 ? 13.047 -14.051 21.758 1.00 30.47 227 PHE A CA 1
ATOM 1534 C C . PHE A 1 227 ? 12.391 -13.215 20.682 1.00 29.18 227 PHE A C 1
ATOM 1535 O O . PHE A 1 227 ? 11.949 -12.127 20.979 1.00 29.69 227 PHE A O 1
ATOM 1543 N N . VAL A 1 228 ? 12.314 -13.733 19.443 1.00 29.49 228 VAL A N 1
ATOM 1544 C CA . VAL A 1 228 ? 11.668 -12.984 18.341 1.00 27.67 228 VAL A CA 1
ATOM 1545 C C . VAL A 1 228 ? 10.203 -12.725 18.632 1.00 28.27 228 VAL A C 1
ATOM 1546 O O . VAL A 1 228 ? 9.694 -11.606 18.395 1.00 28.26 228 VAL A O 1
ATOM 1550 N N . GLN A 1 229 ? 9.541 -13.731 19.198 1.00 28.43 229 GLN A N 1
ATOM 1551 C CA . GLN A 1 229 ? 8.115 -13.586 19.613 1.00 30.39 229 GLN A CA 1
ATOM 1552 C C . GLN A 1 229 ? 7.965 -12.460 20.655 1.00 29.70 229 GLN A C 1
ATOM 1553 O O . GLN A 1 229 ? 7.080 -11.593 20.542 1.00 29.23 229 GLN A O 1
ATOM 1559 N N . GLN A 1 230 ? 8.841 -12.469 21.669 1.00 29.65 230 GLN A N 1
ATOM 1560 C CA . GLN A 1 230 ? 8.832 -11.442 22.702 1.00 29.95 230 GLN A CA 1
ATOM 1561 C C . GLN A 1 230 ? 9.167 -10.092 22.151 1.00 29.03 230 GLN A C 1
ATOM 1562 O O . GLN A 1 230 ? 8.552 -9.102 22.570 1.00 30.28 230 GLN A O 1
ATOM 1568 N N . VAL A 1 231 ? 10.124 -10.013 21.205 1.00 27.22 231 VAL A N 1
ATOM 1569 C CA . VAL A 1 231 ? 10.416 -8.762 20.481 1.00 26.90 231 VAL A CA 1
ATOM 1570 C C . VAL A 1 231 ? 9.141 -8.199 19.835 1.00 26.84 231 VAL A C 1
ATOM 1571 O O . VAL A 1 231 ? 8.810 -7.014 20.044 1.00 26.35 231 VAL A O 1
ATOM 1575 N N . MET A 1 232 ? 8.446 -9.052 19.079 1.00 26.66 232 MET A N 1
ATOM 1576 C CA . MET A 1 232 ? 7.204 -8.663 18.390 1.00 29.29 232 MET A CA 1
ATOM 1577 C C . MET A 1 232 ? 6.220 -8.188 19.422 1.00 28.46 232 MET A C 1
ATOM 1578 O O . MET A 1 232 ? 5.560 -7.176 19.213 1.00 30.78 232 MET A O 1
ATOM 1583 N N . GLY A 1 233 ? 6.124 -8.917 20.545 1.00 31.20 233 GLY A N 1
ATOM 1584 C CA . GLY A 1 233 ? 5.295 -8.452 21.695 1.00 32.57 233 GLY A CA 1
ATOM 1585 C C . GLY A 1 233 ? 5.530 -7.027 22.140 1.00 34.27 233 GLY A C 1
ATOM 1586 O O . GLY A 1 233 ? 4.602 -6.299 22.413 1.00 33.24 233 GLY A O 1
ATOM 1587 N N . THR A 1 234 ? 6.794 -6.630 22.235 1.00 35.33 234 THR A N 1
ATOM 1588 C CA . THR A 1 234 ? 7.168 -5.316 22.709 1.00 36.06 234 THR A CA 1
ATOM 1589 C C . THR A 1 234 ? 6.919 -4.284 21.614 1.00 35.96 234 THR A C 1
ATOM 1590 O O . THR A 1 234 ? 6.497 -3.146 21.883 1.00 37.32 234 THR A O 1
ATOM 1594 N N . LEU A 1 235 ? 7.125 -4.671 20.364 1.00 35.67 235 LEU A N 1
ATOM 1595 C CA . LEU A 1 235 ? 6.841 -3.730 19.299 1.00 35.63 235 LEU A CA 1
ATOM 1596 C C . LEU A 1 235 ? 5.318 -3.531 19.142 1.00 36.28 235 LEU A C 1
ATOM 1597 O O . LEU A 1 235 ? 4.847 -2.463 18.674 1.00 35.99 235 LEU A O 1
ATOM 1602 N N . ASN A 1 236 ? 4.551 -4.563 19.506 1.00 36.69 236 ASN A N 1
ATOM 1603 C CA . ASN A 1 236 ? 3.079 -4.531 19.431 1.00 37.44 236 ASN A CA 1
ATOM 1604 C C . ASN A 1 236 ? 2.593 -3.472 20.410 1.00 38.00 236 ASN A C 1
ATOM 1605 O O . ASN A 1 236 ? 1.635 -2.723 20.150 1.00 37.94 236 ASN A O 1
ATOM 1610 N N . GLN A 1 237 ? 3.261 -3.408 21.552 1.00 37.98 237 GLN A N 1
ATOM 1611 C CA . GLN A 1 2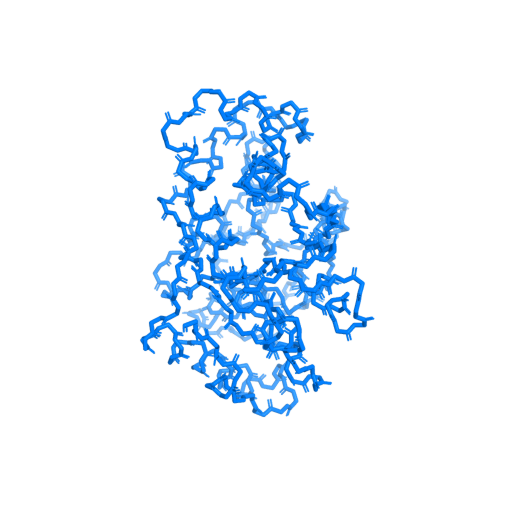37 ? 2.950 -2.401 22.546 1.00 38.83 237 GLN A CA 1
ATOM 1612 C C . GLN A 1 237 ? 3.331 -0.975 22.108 1.00 37.61 237 GLN A C 1
ATOM 1613 O O . GLN A 1 237 ? 2.526 -0.025 22.286 1.00 37.16 237 GLN A O 1
ATOM 1619 N N . ALA A 1 238 ? 4.513 -0.809 21.519 1.00 36.95 238 ALA A N 1
ATOM 1620 C CA . ALA A 1 238 ? 4.975 0.528 21.016 1.00 36.33 238 ALA A CA 1
ATOM 1621 C C . ALA A 1 238 ? 3.901 1.237 20.144 1.00 36.52 238 ALA A C 1
ATOM 1622 O O . ALA A 1 238 ? 3.686 2.502 20.237 1.00 34.95 238 ALA A O 1
ATOM 1624 N N . ASP A 1 239 ? 3.230 0.431 19.291 1.00 37.09 239 ASP A N 1
ATOM 1625 C CA . ASP A 1 239 ? 2.239 0.983 18.377 1.00 36.90 239 ASP A CA 1
ATOM 1626 C C . ASP A 1 239 ? 1.139 1.681 19.168 1.00 37.32 239 ASP A C 1
ATOM 1627 O O . ASP A 1 239 ? 0.560 2.672 18.704 1.00 36.13 239 ASP A O 1
ATOM 1632 N N . GLY A 1 240 ? 0.862 1.130 20.351 1.00 35.16 240 GLY A N 1
ATOM 1633 C CA . GLY A 1 240 ? -0.190 1.629 21.231 1.00 36.10 240 GLY A CA 1
ATOM 1634 C C . GLY A 1 240 ? 0.129 3.026 21.692 1.00 36.21 240 GLY A C 1
ATOM 1635 O O . GLY A 1 240 ? -0.763 3.806 21.907 1.00 37.17 240 GLY A O 1
ATOM 1636 N N . LEU A 1 241 ? 1.412 3.349 21.819 1.00 36.31 241 LEU A N 1
ATOM 1637 C CA . LEU A 1 241 ? 1.849 4.727 22.140 1.00 37.19 241 LEU A CA 1
ATOM 1638 C C . LEU A 1 241 ? 1.193 5.884 21.368 1.00 37.08 241 LEU A C 1
ATOM 1639 O O . LEU A 1 241 ? 0.943 6.971 21.910 1.00 37.12 241 LEU A O 1
ATOM 1644 N N . LEU A 1 242 ? 0.970 5.671 20.086 1.00 37.97 242 LEU A N 1
ATOM 1645 C CA . LEU A 1 242 ? 0.333 6.677 19.235 1.00 39.58 242 LEU A CA 1
ATOM 1646 C C . LEU A 1 242 ? -1.098 7.026 19.637 1.00 40.87 242 LEU A C 1
ATOM 1647 O O . LEU A 1 242 ? -1.581 8.121 19.314 1.00 41.34 242 LEU A O 1
ATOM 1652 N N . GLU A 1 243 ? -1.784 6.076 20.286 1.00 42.21 243 GLU A N 1
ATOM 1653 C CA . GLU A 1 243 ? -3.108 6.312 20.897 1.00 43.22 243 GLU A CA 1
ATOM 1654 C C . GLU A 1 243 ? -3.029 6.603 22.416 1.00 42.27 243 GLU A C 1
ATOM 1655 O O . GLU A 1 243 ? -3.459 7.680 22.864 1.00 41.71 243 GLU A O 1
ATOM 1661 N N . ARG A 1 244 ? -2.485 5.650 23.189 1.00 41.39 244 ARG A N 1
ATOM 1662 C CA . ARG A 1 244 ? -2.359 5.818 24.680 1.00 40.91 244 ARG A CA 1
ATOM 1663 C C . ARG A 1 244 ? -1.541 7.030 25.142 1.00 40.66 244 ARG A C 1
ATOM 1664 O O . ARG A 1 244 ? -1.715 7.515 26.282 1.00 39.90 244 ARG A O 1
ATOM 1672 N N . ASP A 1 245 ? -0.673 7.537 24.266 1.00 39.80 245 ASP A N 1
ATOM 1673 C CA . ASP A 1 245 ? 0.226 8.683 24.608 1.00 39.82 245 ASP A CA 1
ATOM 1674 C C . ASP A 1 245 ? 0.242 9.698 23.480 1.00 39.67 245 ASP A C 1
ATOM 1675 O O . ASP A 1 245 ? 1.318 10.076 22.988 1.00 39.29 245 ASP A O 1
ATOM 1680 N N . ARG A 1 246 ? -0.940 10.148 23.058 1.00 40.01 246 ARG A N 1
ATOM 1681 C CA . ARG A 1 246 ? -1.018 10.982 21.845 1.00 41.71 246 ARG A CA 1
ATOM 1682 C C . ARG A 1 246 ? -0.104 12.230 21.876 1.00 41.23 246 ARG A C 1
ATOM 1683 O O . ARG A 1 246 ? 0.759 12.394 20.987 1.00 41.39 246 ARG A O 1
ATOM 1691 N N . ALA A 1 247 ? -0.269 13.089 22.890 1.00 42.09 247 ALA A N 1
ATOM 1692 C CA . ALA A 1 247 ? 0.448 14.381 22.936 1.00 41.89 247 ALA A CA 1
ATOM 1693 C C . ALA A 1 247 ? 1.955 14.207 23.074 1.00 41.15 247 ALA A C 1
ATOM 1694 O O . ALA A 1 247 ? 2.722 14.907 22.427 1.00 41.39 247 ALA A O 1
ATOM 1696 N N . GLY A 1 248 ? 2.354 13.247 23.920 1.00 40.96 248 GLY A N 1
ATOM 1697 C CA . GLY A 1 248 ? 3.745 12.924 24.183 1.00 39.19 248 GLY A CA 1
ATOM 1698 C C . GLY A 1 248 ? 4.355 12.439 22.887 1.00 39.08 248 GLY A C 1
ATOM 1699 O O . GLY A 1 248 ? 5.415 12.910 22.502 1.00 39.86 248 GLY A O 1
ATOM 1700 N N . SER A 1 249 ? 3.659 11.523 22.204 1.00 37.93 249 SER A N 1
ATOM 1701 C CA . SER A 1 249 ? 4.108 10.972 20.926 1.00 37.19 249 SER A CA 1
ATOM 1702 C C . SER A 1 249 ? 4.342 12.047 19.874 1.00 38.02 249 SER A C 1
ATOM 1703 O O . SER A 1 249 ? 5.352 12.022 19.199 1.00 37.19 249 SER A O 1
ATOM 1706 N N . ILE A 1 250 ? 3.410 12.980 19.720 1.00 39.17 250 ILE A N 1
ATOM 1707 C CA . ILE A 1 250 ? 3.569 14.018 18.716 1.00 39.87 250 ILE A CA 1
ATOM 1708 C C . ILE A 1 250 ? 4.833 14.824 18.981 1.00 40.76 250 ILE A C 1
ATOM 1709 O O . ILE A 1 250 ? 5.613 15.088 18.059 1.00 39.92 250 ILE A O 1
ATOM 1714 N N . LYS A 1 251 ? 5.041 15.249 20.226 1.00 42.95 251 LYS A N 1
ATOM 1715 C CA . LYS A 1 251 ? 6.178 16.149 20.462 1.00 44.35 251 LYS A CA 1
ATOM 1716 C C . LYS A 1 251 ? 7.478 15.408 20.258 1.00 43.74 251 LYS A C 1
ATOM 1717 O O . LYS A 1 251 ? 8.410 15.993 19.719 1.00 44.05 251 LYS A O 1
ATOM 1723 N N . THR A 1 252 ? 7.536 14.120 20.634 1.00 41.95 252 THR A N 1
ATOM 1724 C CA . THR A 1 252 ? 8.756 13.295 20.465 1.00 40.41 252 THR A CA 1
ATOM 1725 C C . THR A 1 252 ? 9.090 13.040 19.027 1.00 40.10 252 THR A C 1
ATOM 1726 O O . THR A 1 252 ? 10.232 13.236 18.633 1.00 38.86 252 THR A O 1
ATOM 1730 N N . LEU A 1 253 ? 8.095 12.569 18.263 1.00 39.14 253 LEU A N 1
ATOM 1731 C CA . LEU A 1 253 ? 8.199 12.408 16.820 1.00 38.49 253 LEU A CA 1
ATOM 1732 C C . LEU A 1 253 ? 8.564 13.710 16.095 1.00 39.29 253 LEU A C 1
ATOM 1733 O O . LEU A 1 253 ? 9.376 13.676 15.168 1.00 39.13 253 LEU A O 1
ATOM 1738 N N . ALA A 1 254 ? 7.949 14.829 16.505 1.00 39.94 254 ALA A N 1
ATOM 1739 C CA . ALA A 1 254 ? 8.284 16.129 15.968 1.00 41.71 254 ALA A CA 1
ATOM 1740 C C . ALA A 1 254 ? 9.792 16.384 16.237 1.00 43.95 254 ALA A C 1
ATOM 1741 O O . ALA A 1 254 ? 10.566 16.689 15.318 1.00 44.35 254 ALA A O 1
ATOM 1743 N N . GLN A 1 255 ? 10.192 16.170 17.492 1.00 45.75 255 GLN A N 1
ATOM 1744 C CA . GLN A 1 255 ? 11.549 16.423 17.968 1.00 47.73 255 GLN A CA 1
ATOM 1745 C C . GLN A 1 255 ? 12.547 15.654 17.153 1.00 48.00 255 GLN A C 1
ATOM 1746 O O . GLN A 1 255 ? 13.550 16.213 16.699 1.00 49.42 255 GLN A O 1
ATOM 1752 N N . VAL A 1 256 ? 12.267 14.364 16.978 1.00 47.90 256 VAL A N 1
ATOM 1753 C CA . VAL A 1 256 ? 13.168 13.446 16.299 1.00 47.96 256 VAL A CA 1
ATOM 1754 C C . VAL A 1 256 ? 13.208 13.689 14.797 1.00 48.22 256 VAL A C 1
ATOM 1755 O O . VAL A 1 256 ? 14.270 13.869 14.221 1.00 48.59 256 VAL A O 1
ATOM 1759 N N . SER A 1 257 ? 12.057 13.700 14.151 1.00 48.20 257 SER A N 1
ATOM 1760 C CA . SER A 1 257 ? 12.016 13.893 12.713 1.00 48.30 257 SER A CA 1
ATOM 1761 C C . SER A 1 257 ? 12.333 15.344 12.296 1.00 48.79 257 SER A C 1
ATOM 1762 O O . SER A 1 257 ? 12.704 15.583 11.150 1.00 48.76 257 SER A O 1
ATOM 1765 N N . GLY A 1 258 ? 12.129 16.306 13.204 1.00 48.90 258 GLY A N 1
ATOM 1766 C CA . GLY A 1 258 ? 12.222 17.742 12.855 1.00 48.81 258 GLY A CA 1
ATOM 1767 C C . GLY A 1 258 ? 11.083 18.241 11.956 1.00 48.74 258 GLY A C 1
ATOM 1768 O O . GLY A 1 258 ? 11.158 19.316 11.339 1.00 48.86 258 GLY A O 1
ATOM 1769 N N . LEU A 1 259 ? 10.014 17.455 11.884 1.00 47.84 259 LEU A N 1
ATOM 1770 C CA . LEU A 1 259 ? 8.806 17.833 11.186 1.00 46.74 259 LEU A CA 1
ATOM 1771 C C . LEU A 1 259 ? 7.958 18.651 12.147 1.00 45.69 259 LEU A C 1
ATOM 1772 O O . LEU A 1 259 ? 8.027 18.429 13.359 1.00 45.85 259 LEU A O 1
ATOM 1777 N N . PRO A 1 260 ? 7.133 19.574 11.622 1.00 45.09 260 PRO A N 1
ATOM 1778 C CA . PRO A 1 260 ? 6.232 20.375 12.473 1.00 43.78 260 PRO A CA 1
ATOM 1779 C C . PRO A 1 260 ? 5.222 19.504 13.210 1.00 42.87 260 PRO A C 1
ATOM 1780 O O . PRO A 1 260 ? 4.789 18.496 12.670 1.00 41.84 260 PRO A O 1
ATOM 1784 N N . PRO A 1 261 ? 4.850 19.879 14.442 1.00 41.96 261 PRO A N 1
ATOM 1785 C CA . PRO A 1 261 ? 3.896 19.086 15.194 1.00 40.66 261 PRO A CA 1
AT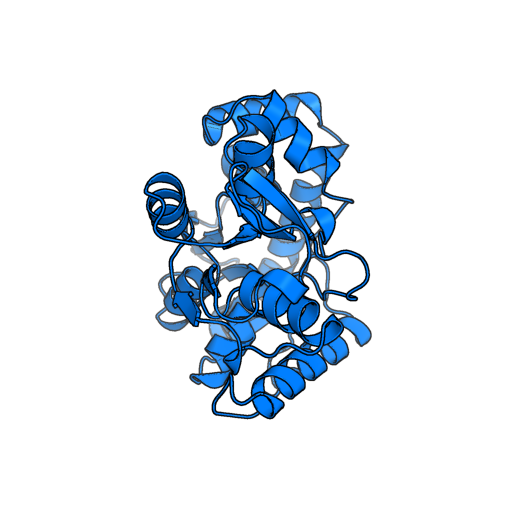OM 1786 C C . PRO A 1 261 ? 2.580 18.898 14.427 1.00 40.24 261 PRO A C 1
ATOM 1787 O O . PRO A 1 261 ? 1.999 17.828 14.486 1.00 38.51 261 PRO A O 1
ATOM 1791 N N . ALA A 1 262 ? 2.114 19.932 13.722 1.00 38.21 262 ALA A N 1
ATOM 1792 C CA . ALA A 1 262 ? 0.900 19.823 12.887 1.00 37.96 262 ALA A CA 1
ATOM 1793 C C . ALA A 1 262 ? 0.945 18.717 11.827 1.00 36.19 262 ALA A C 1
ATOM 1794 O O . ALA A 1 262 ? -0.064 18.121 11.543 1.00 36.43 262 ALA A O 1
ATOM 1796 N N . VAL A 1 263 ? 2.126 18.484 11.257 1.00 34.86 263 VAL A N 1
ATOM 1797 C CA . VAL A 1 263 ? 2.378 17.463 10.253 1.00 33.71 263 VAL A CA 1
ATOM 1798 C C . VAL A 1 263 ? 2.324 16.120 10.937 1.00 32.82 263 VAL A C 1
ATOM 1799 O O . VAL A 1 263 ? 1.620 15.243 10.478 1.00 33.38 263 VAL A O 1
ATOM 1803 N N . VAL A 1 264 ? 3.051 15.967 12.041 1.00 31.58 264 VAL A N 1
ATOM 1804 C CA . VAL A 1 264 ? 2.994 14.730 12.818 1.00 31.13 264 VAL A CA 1
ATOM 1805 C C . VAL A 1 264 ? 1.569 14.353 13.239 1.00 31.96 264 VAL A C 1
ATOM 1806 O O . VAL A 1 264 ? 1.113 13.181 13.158 1.00 29.52 264 VAL A O 1
ATOM 1810 N N . GLU A 1 265 ? 0.859 15.349 13.740 1.00 30.85 265 GLU A N 1
ATOM 1811 C CA . GLU A 1 265 ? -0.520 15.188 14.040 1.00 34.18 265 GLU A CA 1
ATOM 1812 C C . GLU A 1 265 ? -1.383 14.592 12.904 1.00 32.64 265 GLU A C 1
ATOM 1813 O O . GLU A 1 265 ? -2.202 13.706 13.121 1.00 32.92 265 GLU A O 1
ATOM 1819 N N . ARG A 1 266 ? -1.246 15.165 11.707 1.00 31.83 266 ARG A N 1
ATOM 1820 C CA . ARG A 1 266 ? -1.922 14.707 10.484 1.00 32.27 266 ARG A CA 1
ATOM 1821 C C . ARG A 1 266 ? -1.566 13.260 10.217 1.00 31.53 266 ARG A C 1
ATOM 1822 O O . ARG A 1 266 ? -2.452 12.461 9.939 1.00 30.64 266 ARG A O 1
ATOM 1830 N N . THR A 1 267 ? -0.289 12.892 10.384 1.00 30.29 267 THR A N 1
ATOM 1831 C CA . THR A 1 267 ? 0.099 11.495 10.113 1.00 31.17 267 THR A CA 1
ATOM 1832 C C . THR A 1 267 ? -0.618 10.496 11.069 1.00 32.46 267 THR A C 1
ATOM 1833 O O . THR A 1 267 ? -0.969 9.362 10.656 1.00 32.27 267 THR A O 1
ATOM 1837 N N . LEU A 1 268 ? -0.866 10.915 12.325 1.00 32.90 268 LEU A N 1
ATOM 1838 C CA . LEU A 1 268 ? -1.659 10.087 13.295 1.00 34.33 268 LEU A CA 1
ATOM 1839 C C . LEU A 1 268 ? -3.154 9.994 13.008 1.00 34.78 268 LEU A C 1
ATOM 1840 O O . LEU A 1 268 ? -3.790 8.931 13.223 1.00 33.71 268 LEU A O 1
ATOM 1845 N N . ALA A 1 269 ? -3.703 11.082 12.472 1.00 34.64 269 ALA A N 1
ATOM 1846 C CA . ALA A 1 269 ? -5.076 11.076 11.967 1.00 35.95 269 ALA A CA 1
ATOM 1847 C C . ALA A 1 269 ? -5.289 10.062 10.853 1.00 35.42 269 ALA A C 1
ATOM 1848 O O . ALA A 1 269 ? -6.400 9.583 10.685 1.00 36.00 269 ALA A O 1
ATOM 1850 N N . HIS A 1 270 ? -4.232 9.748 10.088 1.00 34.80 270 HIS A N 1
ATOM 1851 C CA . HIS A 1 270 ? -4.314 8.782 8.970 1.00 35.52 270 HIS A CA 1
ATOM 1852 C C . HIS A 1 270 ? -4.162 7.318 9.316 1.00 36.50 270 HIS A C 1
ATOM 1853 O O . HIS A 1 270 ? -4.260 6.471 8.417 1.00 36.57 270 HIS A O 1
ATOM 1860 N N . ARG A 1 271 ? -3.830 7.017 10.567 1.00 37.53 271 ARG A N 1
ATOM 1861 C CA . ARG A 1 271 ? -3.543 5.648 10.931 1.00 38.72 271 ARG A CA 1
ATOM 1862 C C . ARG A 1 271 ? -4.539 5.121 11.925 1.00 39.10 271 ARG A C 1
ATOM 1863 O O . ARG A 1 271 ? -4.577 5.654 13.038 1.00 40.02 271 ARG A O 1
ATOM 1871 N N . PRO A 1 272 ? -5.273 4.035 11.587 1.00 38.53 272 PRO A N 1
ATOM 1872 C CA . PRO A 1 272 ? -6.026 3.322 12.673 1.00 38.61 272 PRO A CA 1
ATOM 1873 C C . PRO A 1 272 ? -4.979 2.617 13.527 1.00 37.42 272 PRO A C 1
ATOM 1874 O O . PRO A 1 272 ? -3.848 2.533 13.068 1.00 37.98 272 PRO A O 1
ATOM 1878 N N . PRO A 1 273 ? -5.321 2.097 14.737 1.00 37.11 273 PRO A N 1
ATOM 1879 C CA . PRO A 1 273 ? -4.315 1.164 15.357 1.00 37.64 273 PRO A CA 1
ATOM 1880 C C . PRO A 1 273 ? -3.761 0.095 14.389 1.00 38.05 273 PRO A C 1
ATOM 1881 O O . PRO A 1 273 ? -4.509 -0.370 13.479 1.00 38.40 273 PRO A O 1
ATOM 1885 N N . ALA A 1 274 ? -2.474 -0.253 14.544 1.00 37.75 274 ALA A N 1
ATOM 1886 C CA . ALA A 1 274 ? -1.777 -1.216 13.646 1.00 38.52 274 ALA A CA 1
ATOM 1887 C C . ALA A 1 274 ? -0.596 -1.947 14.310 1.00 39.02 274 ALA A C 1
ATOM 1888 O O . ALA A 1 274 ? 0.567 -1.792 13.879 1.00 40.55 274 ALA A O 1
ATOM 1890 N N . SER A 1 275 ? -0.894 -2.727 15.354 1.00 38.81 275 SER A N 1
ATOM 1891 C CA . SER A 1 275 ? 0.116 -3.441 16.129 1.00 37.35 275 SER A CA 1
ATOM 1892 C C . SER A 1 275 ? 0.620 -4.691 15.385 1.00 36.59 275 SER A C 1
ATOM 1893 O O . SER A 1 275 ? -0.151 -5.382 14.685 1.00 38.82 275 SER A O 1
ATOM 1896 N N . VAL A 1 276 ? 1.893 -5.005 15.525 1.00 34.26 276 VAL A N 1
ATOM 1897 C CA . VAL A 1 276 ? 2.424 -6.226 14.917 1.00 32.27 276 VAL A CA 1
ATOM 1898 C C . VAL A 1 276 ? 1.805 -7.419 15.634 1.00 32.05 276 VAL A C 1
ATOM 1899 O O . VAL A 1 276 ? 1.728 -7.424 16.844 1.00 32.30 276 VAL A O 1
ATOM 1903 N N . GLN A 1 277 ? 1.263 -8.357 14.872 1.00 29.90 277 GLN A N 1
ATOM 1904 C CA . GLN A 1 277 ? 0.729 -9.635 15.421 1.00 28.85 277 GLN A CA 1
ATOM 1905 C C . GLN A 1 277 ? 1.027 -10.768 14.460 1.00 26.81 277 GLN A C 1
ATOM 1906 O O . GLN A 1 277 ? 1.611 -10.532 13.339 1.00 25.14 277 GLN A O 1
ATOM 1912 N N . PRO A 1 278 ? 0.628 -11.989 14.842 1.00 27.18 278 PRO A N 1
ATOM 1913 C CA . PRO A 1 278 ? 0.917 -13.116 14.028 1.00 26.35 278 PRO A CA 1
ATOM 1914 C C . PRO A 1 278 ? 0.164 -13.035 12.732 1.00 24.33 278 PRO A C 1
ATOM 1915 O O . PRO A 1 278 ? -0.874 -12.386 12.627 1.00 24.08 278 PRO A O 1
ATOM 1919 N N . LEU A 1 279 ? 0.734 -13.629 11.721 1.00 22.52 279 LEU A N 1
ATOM 1920 C CA . LEU A 1 279 ? 0.086 -13.719 10.412 1.00 23.87 279 LEU A CA 1
ATOM 1921 C C . LEU A 1 279 ? -1.119 -14.653 10.491 1.00 24.77 279 LEU A C 1
ATOM 1922 O O . LEU A 1 279 ? -1.066 -15.769 11.057 1.00 26.40 279 LEU A O 1
ATOM 1927 N N . SER A 1 280 ? -2.213 -14.172 9.936 1.00 24.00 280 SER A N 1
ATOM 1928 C CA . SER A 1 280 ? -3.441 -15.006 9.891 1.00 23.69 280 SER A CA 1
ATOM 1929 C C . SER A 1 280 ? -3.512 -15.695 8.535 1.00 22.95 280 SER A C 1
ATOM 1930 O O . SER A 1 280 ? -2.842 -15.250 7.587 1.00 20.72 280 SER A O 1
ATOM 1933 N N . ALA A 1 281 ? -4.407 -16.695 8.391 1.00 22.15 281 ALA A N 1
ATOM 1934 C CA . ALA A 1 281 ? -4.606 -17.350 7.127 1.00 23.17 281 ALA A CA 1
ATOM 1935 C C . ALA A 1 281 ? -4.964 -16.426 5.980 1.00 23.09 281 ALA A C 1
ATOM 1936 O O . ALA A 1 281 ? -4.385 -16.502 4.886 1.00 20.56 281 ALA A O 1
ATOM 1938 N N . GLN A 1 282 ? -5.863 -15.486 6.235 1.00 22.73 282 GLN A N 1
ATOM 1939 C CA . GLN A 1 282 ? -6.314 -14.577 5.201 1.00 23.27 282 GLN A CA 1
ATOM 1940 C C . GLN A 1 282 ? -5.198 -13.616 4.778 1.00 21.31 282 GLN A C 1
ATOM 1941 O O . GLN A 1 282 ? -5.114 -13.289 3.618 1.00 20.97 282 GLN A O 1
ATOM 1947 N N . VAL A 1 283 ? -4.361 -13.161 5.700 1.00 19.58 283 VAL A N 1
ATOM 1948 C CA . VAL A 1 283 ? -3.235 -12.298 5.400 1.00 20.86 283 VAL A CA 1
ATOM 1949 C C . VAL A 1 283 ? -2.221 -13.026 4.482 1.00 20.12 283 VAL A C 1
ATOM 1950 O O . VAL A 1 283 ? -1.783 -12.497 3.411 1.00 22.73 283 VAL A O 1
ATOM 1954 N N . ILE A 1 284 ? -1.911 -14.300 4.834 1.00 20.24 284 ILE A N 1
ATOM 1955 C CA . ILE A 1 284 ? -0.998 -15.113 3.993 1.00 20.39 284 ILE A CA 1
ATOM 1956 C C . ILE A 1 284 ? -1.551 -15.261 2.573 1.00 19.36 284 ILE A C 1
ATOM 1957 O O . ILE A 1 284 ? -0.864 -15.019 1.558 1.00 22.28 284 ILE A O 1
ATOM 1962 N N . LYS A 1 285 ? -2.788 -15.657 2.468 1.00 19.91 285 LYS A N 1
ATOM 1963 C CA . LYS A 1 285 ? -3.487 -15.720 1.163 1.00 20.04 285 LYS A CA 1
ATOM 1964 C C . LYS A 1 285 ? -3.424 -14.386 0.415 1.00 20.35 285 LYS A C 1
ATOM 1965 O O . LYS A 1 285 ? -3.187 -14.395 -0.826 1.00 19.85 285 LYS A O 1
ATOM 1971 N N . ALA A 1 286 ? -3.668 -13.268 1.128 1.00 20.91 286 ALA A N 1
ATOM 1972 C CA . ALA A 1 286 ? -3.640 -11.911 0.499 1.00 20.74 286 ALA A CA 1
ATOM 1973 C C . ALA A 1 286 ? -2.250 -11.638 -0.094 1.00 22.17 286 ALA A C 1
ATOM 1974 O O . ALA A 1 286 ? -2.110 -11.241 -1.261 1.00 22.14 286 ALA A O 1
ATOM 1976 N N . GLN A 1 287 ? -1.231 -12.018 0.688 1.00 20.87 287 GLN A N 1
ATOM 1977 C CA . GLN A 1 287 ? 0.141 -11.863 0.326 1.00 21.34 287 GLN A CA 1
ATOM 1978 C C . GLN A 1 287 ? 0.450 -12.752 -0.868 1.00 20.85 287 GLN A C 1
ATOM 1979 O O . GLN A 1 287 ? 1.027 -12.294 -1.830 1.00 21.01 287 GLN A O 1
ATOM 1985 N N . GLN A 1 288 ? 0.016 -14.023 -0.875 1.00 20.81 288 GLN A N 1
ATOM 1986 C CA . GLN A 1 288 ? 0.221 -14.808 -2.111 1.00 21.22 288 GLN A CA 1
ATOM 1987 C C . GLN A 1 288 ? -0.513 -14.244 -3.357 1.00 21.19 288 GLN A C 1
ATOM 1988 O O . GLN A 1 288 ? -0.016 -14.289 -4.508 1.00 19.36 288 GLN A O 1
ATOM 1994 N N . ALA A 1 289 ? -1.723 -13.71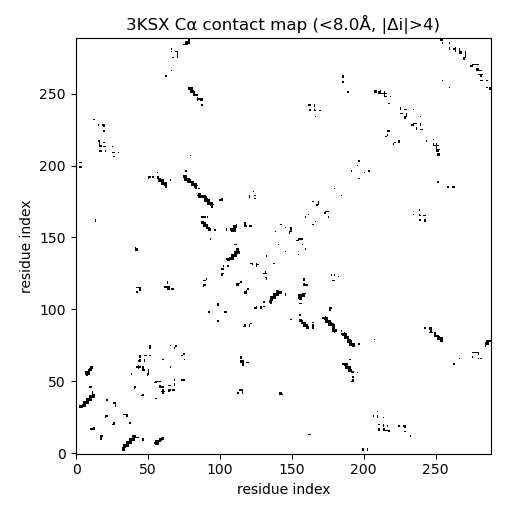3 -3.157 1.00 20.04 289 ALA A N 1
ATOM 1995 C CA . ALA A 1 289 ? -2.480 -13.111 -4.265 1.00 23.64 289 ALA A CA 1
ATOM 1996 C C . ALA A 1 289 ? -1.700 -11.922 -4.879 1.00 22.87 289 ALA A C 1
ATOM 1997 O O . ALA A 1 289 ? -1.651 -11.783 -6.117 1.00 21.99 289 ALA A O 1
ATOM 1999 N N . THR A 1 290 ? -1.021 -11.130 -4.026 1.00 22.44 290 THR A N 1
ATOM 2000 C CA . THR A 1 290 ? -0.215 -10.021 -4.507 1.00 22.92 290 THR A CA 1
ATOM 2001 C C . THR A 1 290 ? 0.980 -10.577 -5.290 1.00 21.74 290 THR A C 1
ATOM 2002 O O . THR A 1 290 ? 1.253 -10.103 -6.337 1.00 22.75 290 THR A O 1
ATOM 2006 N N . ALA A 1 291 ? 1.617 -11.638 -4.796 1.00 23.84 291 ALA A N 1
ATOM 2007 C CA . ALA A 1 291 ? 2.749 -12.272 -5.492 1.00 23.27 291 ALA A CA 1
ATOM 2008 C C . ALA A 1 291 ? 2.225 -12.718 -6.890 1.00 24.03 291 ALA A C 1
ATOM 2009 O O . ALA A 1 291 ? 2.909 -12.556 -7.920 1.00 26.44 291 ALA A O 1
ATOM 2011 N N . ASP A 1 292 ? 1.047 -13.332 -6.906 1.00 24.16 292 ASP A N 1
ATOM 2012 C CA . ASP A 1 292 ? 0.472 -13.830 -8.197 1.00 25.99 292 ASP A CA 1
ATOM 2013 C C . ASP A 1 292 ? 0.204 -12.711 -9.201 1.00 26.83 292 ASP A C 1
ATOM 2014 O O . ASP A 1 292 ? 0.507 -12.820 -10.442 1.00 27.50 292 ASP A O 1
ATOM 2019 N N . LEU A 1 293 ? -0.346 -11.610 -8.668 1.00 25.95 293 LEU A N 1
ATOM 2020 C CA . LEU A 1 293 ? -0.601 -10.387 -9.451 1.00 27.08 293 LEU A CA 1
ATOM 2021 C C . LEU A 1 293 ? 0.670 -9.804 -10.041 1.00 27.06 293 LEU A C 1
ATOM 2022 O O . LEU A 1 293 ? 0.681 -9.459 -11.211 1.00 27.75 293 LEU A O 1
ATOM 2027 N N . PHE A 1 294 ? 1.743 -9.693 -9.239 1.00 25.31 294 PHE A N 1
ATOM 2028 C CA . PHE A 1 294 ? 2.970 -9.056 -9.686 1.00 24.90 294 PHE A CA 1
ATOM 2029 C C . PHE A 1 294 ? 3.610 -9.915 -10.744 1.00 26.40 294 PHE A C 1
ATOM 2030 O O . PHE A 1 294 ? 4.133 -9.426 -11.753 1.00 27.04 294 PHE A O 1
ATOM 2038 N N . TYR A 1 295 ? 3.500 -11.201 -10.553 1.00 25.65 295 TYR A N 1
ATOM 2039 C CA . TYR A 1 295 ? 4.022 -12.138 -11.578 1.00 28.91 295 TYR A CA 1
ATOM 2040 C C . TYR A 1 295 ? 3.225 -12.043 -12.923 1.00 29.56 295 TYR A C 1
ATOM 2041 O O . TYR A 1 295 ? 3.833 -11.995 -14.022 1.00 30.38 295 TYR A O 1
ATOM 2050 N N . ALA A 1 296 ? 1.902 -12.085 -12.822 1.00 30.83 296 ALA A N 1
ATOM 2051 C CA . ALA A 1 296 ? 0.927 -11.998 -13.932 1.00 33.11 296 ALA A CA 1
ATOM 2052 C C . ALA A 1 296 ? 1.214 -10.758 -14.758 1.00 34.94 296 ALA A C 1
ATOM 2053 O O . ALA A 1 296 ? 1.132 -10.810 -15.982 1.00 35.80 296 ALA A O 1
ATOM 2055 N N . GLN A 1 297 ? 1.494 -9.652 -14.067 1.00 35.21 297 GLN A N 1
ATOM 2056 C CA . GLN A 1 297 ? 1.823 -8.342 -14.672 1.00 35.37 297 GLN A CA 1
ATOM 2057 C C . GLN A 1 297 ? 3.279 -8.182 -15.088 1.00 36.86 297 GLN A C 1
ATOM 2058 O O . GLN A 1 297 ? 3.703 -7.087 -15.478 1.00 36.69 297 GLN A O 1
ATOM 2064 N N . ARG A 1 298 ? 4.042 -9.274 -15.035 1.00 36.40 298 ARG A N 1
ATOM 2065 C CA . ARG A 1 298 ? 5.441 -9.255 -15.438 1.00 38.41 298 ARG A CA 1
ATOM 2066 C C . ARG A 1 298 ? 6.299 -8.243 -14.651 1.00 37.55 298 ARG A C 1
ATOM 2067 O O . ARG A 1 298 ? 7.262 -7.652 -15.175 1.00 37.62 298 ARG A O 1
ATOM 2075 N N . LEU A 1 299 ? 5.963 -8.047 -13.384 1.00 36.06 299 LEU A N 1
ATOM 2076 C CA . LEU A 1 299 ? 6.742 -7.160 -12.526 1.00 35.66 299 LEU A CA 1
ATOM 2077 C C . LEU A 1 299 ? 7.728 -7.916 -11.626 1.00 35.62 299 LEU A C 1
ATOM 2078 O O . LEU A 1 299 ? 8.574 -7.299 -10.966 1.00 34.74 299 LEU A O 1
ATOM 2083 N N . LEU A 1 300 ? 7.595 -9.249 -11.585 1.00 34.74 300 LEU A N 1
ATOM 2084 C CA . LEU A 1 300 ? 8.504 -10.129 -10.877 1.00 34.15 300 LEU A CA 1
ATOM 2085 C C . LEU A 1 300 ? 8.862 -11.223 -11.887 1.00 36.51 300 LEU A C 1
ATOM 2086 O O . LEU A 1 300 ? 8.004 -11.618 -12.705 1.00 36.44 300 LEU A O 1
ATOM 2091 N N . PRO A 1 301 ? 10.101 -11.700 -11.832 1.00 38.71 301 PRO A N 1
ATOM 2092 C CA . PRO A 1 301 ? 10.538 -12.737 -12.739 1.00 41.18 301 PRO A CA 1
ATOM 2093 C C . PRO A 1 301 ? 9.972 -14.124 -12.402 1.00 43.25 301 PRO A C 1
ATOM 2094 O O . PRO A 1 301 ? 9.478 -14.784 -13.321 1.00 42.98 301 PRO A O 1
ATOM 2098 N N . LYS A 1 302 ? 10.012 -14.530 -11.122 1.00 43.43 302 LYS A N 1
ATOM 2099 C CA . LYS A 1 302 ? 9.510 -15.840 -10.635 1.00 44.03 302 LYS A CA 1
ATOM 2100 C C . LYS A 1 302 ? 8.094 -15.667 -10.126 1.00 43.46 302 LYS A C 1
ATOM 2101 O O . LYS A 1 302 ? 7.761 -14.581 -9.610 1.00 42.85 302 LYS A O 1
ATOM 2107 N N . ARG A 1 303 ? 7.244 -16.704 -10.187 1.00 42.03 303 ARG A N 1
ATOM 2108 C CA . ARG A 1 303 ? 6.110 -16.727 -9.218 1.00 41.22 303 ARG A CA 1
ATOM 2109 C C . ARG A 1 303 ? 6.791 -16.966 -7.827 1.00 39.30 303 ARG A C 1
ATOM 2110 O O . ARG A 1 303 ? 7.824 -17.711 -7.739 1.00 41.16 303 ARG A O 1
ATOM 2118 N N . VAL A 1 304 ? 6.312 -16.275 -6.787 1.00 34.26 304 VAL A N 1
ATOM 2119 C CA . VAL A 1 304 ? 6.891 -16.372 -5.452 1.00 30.86 304 VAL A CA 1
ATOM 2120 C C . VAL A 1 304 ? 5.903 -17.184 -4.650 1.00 29.60 304 VAL A C 1
ATOM 2121 O O . VAL A 1 304 ? 4.717 -16.940 -4.756 1.00 30.83 304 VAL A O 1
ATOM 2125 N N . LEU A 1 305 ? 6.394 -18.106 -3.845 1.00 26.10 305 LEU A N 1
ATOM 2126 C CA . LEU A 1 305 ? 5.548 -18.882 -2.890 1.00 23.84 305 LEU A CA 1
ATOM 2127 C C . LEU A 1 305 ? 5.725 -18.352 -1.500 1.00 22.47 305 LEU A C 1
ATOM 2128 O O . LEU A 1 305 ? 6.805 -18.461 -0.868 1.00 23.39 305 LEU A O 1
ATOM 2133 N N . VAL A 1 306 ? 4.654 -17.767 -1.007 1.00 22.91 306 VAL A N 1
ATOM 2134 C CA . VAL A 1 306 ? 4.738 -17.106 0.309 1.00 21.80 306 VAL A CA 1
ATOM 2135 C C . VAL A 1 306 ? 4.699 -18.084 1.506 1.00 21.99 306 VAL A C 1
ATOM 2136 O O . VAL A 1 306 ? 5.461 -17.909 2.497 1.00 19.65 306 VAL A O 1
ATOM 2140 N N . ALA A 1 307 ? 3.766 -19.058 1.468 1.00 22.48 307 ALA A N 1
ATOM 2141 C CA . ALA A 1 307 ? 3.498 -19.900 2.620 1.00 23.08 307 ALA A CA 1
ATOM 2142 C C . ALA A 1 307 ? 4.767 -20.578 3.182 1.00 22.52 307 ALA A C 1
ATOM 2143 O O . ALA A 1 307 ? 4.940 -20.684 4.397 1.00 21.15 307 ALA A O 1
ATOM 2145 N N . PRO A 1 308 ? 5.693 -21.061 2.304 1.00 22.30 308 PRO A N 1
ATOM 2146 C CA . PRO A 1 308 ? 6.812 -21.723 3.048 1.00 23.28 308 PRO A CA 1
ATOM 2147 C C . PRO A 1 308 ? 7.771 -20.795 3.801 1.00 22.94 308 PRO A C 1
ATOM 2148 O O . PRO A 1 308 ? 8.650 -21.289 4.515 1.00 21.36 308 PRO A O 1
ATOM 2152 N N . ALA A 1 309 ? 7.644 -19.482 3.574 1.00 23.17 309 ALA A N 1
ATOM 2153 C CA . ALA A 1 309 ? 8.406 -18.459 4.270 1.00 22.52 309 ALA A CA 1
ATOM 2154 C C . ALA A 1 309 ? 7.685 -17.962 5.522 1.00 22.38 309 ALA A C 1
ATOM 2155 O O . ALA A 1 309 ? 8.187 -17.068 6.168 1.00 21.58 309 ALA A O 1
ATOM 2157 N N . VAL A 1 310 ? 6.489 -18.479 5.852 1.00 22.91 310 VAL A N 1
ATOM 2158 C CA . VAL A 1 310 ? 5.743 -17.964 7.033 1.00 24.64 310 VAL A CA 1
ATOM 2159 C C . VAL A 1 310 ? 6.212 -18.684 8.307 1.00 24.94 310 VAL A C 1
ATOM 2160 O O . VAL A 1 310 ? 6.320 -19.945 8.326 1.00 27.17 310 VAL A O 1
ATOM 2164 N N . TRP A 1 311 ? 6.536 -17.930 9.343 1.00 26.05 311 TRP A N 1
ATOM 2165 C CA . TRP A 1 311 ? 6.898 -18.509 10.613 1.00 28.94 311 TRP A CA 1
ATOM 2166 C C . TRP A 1 311 ? 5.970 -18.011 11.766 1.00 30.29 311 TRP A C 1
ATOM 2167 O O . TRP A 1 311 ? 5.498 -16.882 11.793 1.00 29.88 311 TRP A O 1
ATOM 2178 N N . ARG A 1 312 ? 5.711 -18.905 12.720 1.00 31.31 312 ARG A N 1
ATOM 2179 C CA . ARG A 1 312 ? 4.966 -18.555 13.945 1.00 33.74 312 ARG A CA 1
ATOM 2180 C C . ARG A 1 312 ? 5.708 -19.251 15.057 1.00 35.24 312 ARG A C 1
ATOM 2181 O O . ARG A 1 312 ? 6.149 -20.397 14.866 1.00 34.48 312 ARG A O 1
ATOM 2189 N N . ALA A 1 313 ? 5.850 -18.596 16.203 1.00 37.72 313 ALA A N 1
ATOM 2190 C CA . ALA A 1 313 ? 6.434 -19.308 17.329 1.00 40.22 313 ALA A CA 1
ATOM 2191 C C . ALA A 1 313 ? 5.446 -20.325 17.884 1.00 40.90 313 ALA A C 1
ATOM 2192 O O . ALA A 1 313 ? 5.890 -21.406 18.267 1.00 45.44 313 ALA A O 1
#

CATH classification: 3.40.190.10 (+2 more: 3.40.190.10, 6.10.10.20)

Foldseek 3Di:
DDADQEAEEEEELQPLLVLLCVVVVLLCVVCVNYHYHYDYDLAQLRVLVCCQVVVGFKYKHALQNVLQSLLVPRQKFFAWFWAALFLQWFKKFFLVDPDAALVSQFAFEEEEAQRHPLVVLNQQRLVVVPHHPVRHHYDHDGPVRVVVCLVVVNGGIYGHGPLVVLQCVVVRRIDTRDTRPPSPGLHITMMGHPVNCVVHVVSVVVVLVSSLVSLCCCPVVVVVSLVSSCVVVVGDSSSSNVNSVSGDRIRIHADDPVSQVVSLVVLVVCVVSVNRVDSGRRVVSYDYD

Nearest PDB structures (foldseek):
  3ksx-assembly1_A  TM=1.003E+00  e=3.983E-65  Xanthomonas citri pv. citri str. 306
  2x26-assembly2_B  TM=9.071E-01  e=9.373E-42  Escherichia coli K-12
  2x26-assembly1_A  TM=9.095E-01  e=3.713E-41  Escherichia coli K-12
  6ssy-assembly2_B  TM=8.322E-01  e=6.796E-23  Escherichia coli K-12
  3un6-assembly1_A  TM=8.179E-01  e=3.506E-16  Staphylococcus aureus subsp. aureus NCTC 8325

B-factor: mean 31.54, std 10.65, range [16.69, 125.0]

Radius of gyration: 18.55 Å; Cα contacts (8 Å, |Δi|>4): 557; chains: 1; bounding box: 35×45×50 Å

Solvent-accessible surface area: 12592 Å² total; per-residue (Å²): 163,77,50,3,88,60,0,84,0,0,9,15,100,32,44,15,9,4,5,1,0,62,66,67,139,36,0,33,129,111,2,94,166,9,132,22,28,30,35,89,24,75,0,3,23,46,0,4,121,11,14,91,112,51,45,0,37,0,0,5,10,19,5,0,2,0,0,41,15,30,11,94,66,20,94,6,6,0,8,0,35,32,24,38,22,35,89,6,25,0,0,0,0,23,47,194,16,82,18,154,74,23,60,56,0,137,56,64,130,0,0,0,22,97,1,2,18,0,4,5,0,0,5,64,11,0,64,145,53,67,16,13,19,171,44,10,57,43,40,104,52,24,4,65,87,0,58,58,11,12,76,70,64,113,7,51,0,1,0,1,26,13,30,67,25,0,20,4,44,90,100,44,36,6,67,71,25,18,33,1,89,79,10,70,26,10,14,7,0,7,0,0,26,93,211,20,1,104,64,71,8,89,7,0,95,62,0,15,31,12,3,39,101,0,9,16,23,16,113,150,56,109,80,16,2,22,119,19,9,11,140,51,55,66,45,72,81,65,9,5,57,94,10,14,51,20,50,67,95,5,29,8,70,72,16,52,72,127,15,36,133,38,0,33,58,14,0,49,60,0,102,74,60,179,43,7,86,118,137,6,112,0,66,96,7,41,44,177,72

Sequence (289 aa):
AAEPAQLRIGYQKAVSSLVLAKQHRLLEQRFPRTKITWVEFPAGPQLLEALNVGSIDDLGGAGDIPPLFAQAAGADLLYVGWVPPTPKAETILVPSKSALRTVADLKGKRIAFQKGSSAHNLLLRVLAKSGLSMRDITPLYLSPANARAAFAAGQVDAWAIWDPWYSALTLDGSARLLANGEGLGLTGGFFLSSRRYATAWGPFVQQVMGTLNQADGLLERDRAGSIKTLAQVSGLPPAVVERTLAHRPPASVQPLSAQVIKAQQATADLFYAQRLLPKRVLVAPAVWRA